Protein AF-A0A7S4B0L6-F1 (afdb_monomer_lite)

Structure (mmCIF, N/CA/C/O backbone):
data_AF-A0A7S4B0L6-F1
#
_entry.id   AF-A0A7S4B0L6-F1
#
loop_
_atom_site.group_PDB
_atom_site.id
_atom_site.type_symbol
_atom_site.label_atom_id
_atom_site.label_alt_id
_atom_site.label_comp_id
_atom_site.label_asym_id
_atom_site.label_entity_id
_atom_site.label_seq_id
_atom_site.pdbx_PDB_ins_code
_atom_site.Cartn_x
_atom_site.Cartn_y
_atom_site.Cartn_z
_atom_site.occupancy
_atom_site.B_iso_or_equiv
_atom_site.auth_seq_id
_atom_site.auth_comp_id
_atom_site.auth_asym_id
_atom_site.auth_atom_id
_atom_site.pdbx_PDB_model_num
ATOM 1 N N . ARG A 1 1 ? 13.871 -25.938 46.398 1.00 35.34 1 ARG A N 1
ATOM 2 C CA . ARG A 1 1 ? 14.080 -24.565 45.889 1.00 35.34 1 ARG A CA 1
ATOM 3 C C . ARG A 1 1 ? 13.989 -24.697 44.372 1.00 35.34 1 ARG A C 1
ATOM 5 O O . ARG A 1 1 ? 14.935 -25.201 43.789 1.00 35.34 1 ARG A O 1
ATOM 12 N N . ASP A 1 2 ? 12.772 -24.774 43.831 1.00 29.78 2 ASP A N 1
ATOM 13 C CA . ASP A 1 2 ? 11.933 -23.627 43.399 1.00 29.78 2 ASP A CA 1
ATOM 14 C C . ASP A 1 2 ? 12.604 -22.845 42.261 1.00 29.78 2 ASP A C 1
ATOM 16 O O . ASP A 1 2 ? 13.785 -22.550 42.365 1.00 29.78 2 ASP A O 1
ATOM 20 N N . ALA A 1 3 ? 11.950 -22.433 41.178 1.00 30.62 3 ALA A N 1
ATOM 21 C CA . ALA A 1 3 ? 10.566 -22.563 40.747 1.00 30.62 3 ALA A CA 1
ATOM 22 C C . ALA A 1 3 ? 10.504 -22.314 39.226 1.00 30.62 3 ALA A C 1
ATOM 24 O O . ALA A 1 3 ? 11.365 -21.669 38.633 1.00 30.62 3 ALA A O 1
ATOM 25 N N . THR A 1 4 ? 9.440 -22.834 38.631 1.00 36.59 4 THR A N 1
ATOM 26 C CA . THR A 1 4 ? 8.904 -22.591 37.289 1.00 36.59 4 THR A CA 1
ATOM 27 C C . THR A 1 4 ? 8.744 -21.108 36.929 1.00 36.59 4 THR A C 1
ATOM 29 O O . THR A 1 4 ? 8.143 -20.359 37.696 1.00 36.59 4 THR A O 1
ATOM 32 N N . ALA A 1 5 ? 9.136 -20.724 35.709 1.00 32.25 5 ALA A N 1
ATOM 33 C CA . ALA A 1 5 ? 8.706 -19.486 35.059 1.00 32.25 5 ALA A CA 1
ATOM 34 C C . ALA A 1 5 ? 7.713 -19.818 33.930 1.00 32.25 5 ALA A C 1
ATOM 36 O O . ALA A 1 5 ? 8.094 -20.329 32.880 1.00 32.25 5 ALA A O 1
ATOM 37 N N . ARG A 1 6 ? 6.424 -19.554 34.174 1.00 34.03 6 ARG A N 1
ATOM 38 C CA . ARG A 1 6 ? 5.394 -19.385 33.139 1.00 34.03 6 ARG A CA 1
ATOM 39 C C . ARG A 1 6 ? 5.193 -17.885 32.953 1.00 34.03 6 ARG A C 1
ATOM 41 O O . ARG A 1 6 ? 4.913 -17.186 33.923 1.00 34.03 6 ARG A O 1
ATOM 48 N N . SER A 1 7 ? 5.354 -17.394 31.731 1.00 35.75 7 SER A N 1
ATOM 49 C CA . SER A 1 7 ? 4.958 -16.045 31.336 1.00 35.75 7 SER A CA 1
ATOM 50 C C . SER A 1 7 ? 3.466 -16.046 30.994 1.00 35.75 7 SER A C 1
ATOM 52 O O . SER A 1 7 ? 3.044 -16.548 29.956 1.00 35.75 7 SER A O 1
ATOM 54 N N . ASP A 1 8 ? 2.664 -15.505 31.910 1.00 31.38 8 ASP A N 1
ATOM 55 C CA . ASP A 1 8 ? 1.222 -15.319 31.752 1.00 31.38 8 ASP A CA 1
ATOM 56 C C . ASP A 1 8 ? 0.912 -14.144 30.804 1.00 31.38 8 ASP A C 1
ATOM 58 O O . ASP A 1 8 ? 1.211 -12.987 31.109 1.00 31.38 8 ASP A O 1
ATOM 62 N N . CYS A 1 9 ? 0.224 -14.416 29.692 1.00 26.91 9 CYS A N 1
ATOM 63 C CA . CYS A 1 9 ? -0.495 -13.401 28.921 1.00 26.91 9 CYS A CA 1
ATOM 64 C C . CYS A 1 9 ? -1.723 -12.928 29.719 1.00 26.91 9 CYS A C 1
ATOM 66 O O . CYS A 1 9 ? -2.695 -13.666 29.879 1.00 26.91 9 CYS A O 1
ATOM 68 N N . LYS A 1 10 ? -1.709 -11.685 30.215 1.00 31.98 10 LYS A N 1
ATOM 69 C CA . LYS A 1 10 ? -2.871 -11.044 30.854 1.00 31.98 10 LYS A CA 1
ATOM 70 C C . LYS A 1 10 ? -3.572 -10.107 29.870 1.00 31.98 10 LYS A C 1
ATOM 72 O O . LYS A 1 10 ? -3.140 -8.976 29.685 1.00 31.98 10 LYS A O 1
ATOM 77 N N . CYS A 1 11 ? -4.696 -10.544 29.305 1.00 26.50 11 CYS A N 1
ATOM 78 C CA . CYS A 1 11 ? -5.692 -9.637 28.732 1.00 26.50 11 CYS A CA 1
ATOM 79 C C . CYS A 1 11 ? -6.568 -9.083 29.868 1.00 26.50 11 CYS A C 1
ATOM 81 O O . CYS A 1 11 ? -7.296 -9.831 30.518 1.00 26.50 11 CYS A O 1
ATOM 83 N N . PHE A 1 12 ? -6.490 -7.778 30.130 1.00 29.17 12 PHE A N 1
ATOM 84 C CA . PHE A 1 12 ? -7.367 -7.076 31.072 1.00 29.17 12 PHE A CA 1
ATOM 85 C C . PHE A 1 12 ? -8.469 -6.336 30.301 1.00 29.17 12 PHE A C 1
ATOM 87 O O . PHE A 1 12 ? -8.137 -5.517 29.444 1.00 29.17 12 PHE A O 1
ATOM 94 N N . PRO A 1 13 ? -9.762 -6.499 30.629 1.00 33.84 13 PRO A N 1
ATOM 95 C CA . PRO A 1 13 ? -10.779 -5.559 30.176 1.00 33.84 13 PRO A CA 1
ATOM 96 C C . PRO A 1 13 ? -10.747 -4.298 31.059 1.00 33.84 13 PRO A C 1
ATOM 98 O O . PRO A 1 13 ? -10.958 -4.369 32.274 1.00 33.84 13 PRO A O 1
ATOM 101 N N . ARG A 1 14 ? -10.488 -3.123 30.465 1.00 32.12 14 ARG A N 1
ATOM 102 C CA . ARG A 1 14 ? -10.632 -1.827 31.153 1.00 32.12 14 ARG A CA 1
ATOM 103 C C . ARG A 1 14 ? -12.116 -1.478 31.311 1.00 32.12 14 ARG A C 1
ATOM 105 O O . ARG A 1 14 ? -12.859 -1.412 30.337 1.00 32.12 14 ARG A O 1
ATOM 112 N N . ARG A 1 15 ? -12.531 -1.226 32.557 1.00 29.08 15 ARG A N 1
ATOM 113 C CA . ARG A 1 15 ? -13.830 -0.631 32.916 1.00 29.08 15 ARG A CA 1
ATOM 114 C C . ARG A 1 15 ? -13.897 0.826 32.455 1.00 29.08 15 ARG A C 1
ATOM 116 O O . ARG A 1 15 ? -13.050 1.626 32.839 1.00 29.08 15 ARG A O 1
ATOM 123 N N . MET A 1 16 ? -14.958 1.165 31.731 1.00 31.44 16 MET A N 1
ATOM 124 C CA . MET A 1 16 ? -15.423 2.538 31.526 1.00 31.44 16 MET A CA 1
ATOM 125 C C . MET A 1 16 ? -16.028 3.069 32.838 1.00 31.44 16 MET A C 1
ATOM 127 O O . MET A 1 16 ? -16.955 2.462 33.376 1.00 31.44 16 MET A O 1
ATOM 131 N N . HIS A 1 17 ? -15.520 4.188 33.360 1.00 33.94 17 HIS A N 1
ATOM 132 C CA . HIS A 1 17 ? -16.133 4.927 34.468 1.00 33.94 17 HIS A CA 1
ATOM 133 C C . HIS A 1 17 ? -16.852 6.166 33.919 1.00 33.94 17 HIS A C 1
ATOM 135 O O . HIS A 1 17 ? -16.213 7.140 33.535 1.00 33.94 17 HIS A O 1
ATOM 141 N N . GLY A 1 18 ? -18.187 6.123 33.904 1.00 29.88 18 GLY A N 1
ATOM 142 C CA . GLY A 1 18 ? -19.037 7.302 33.748 1.00 29.88 18 GLY A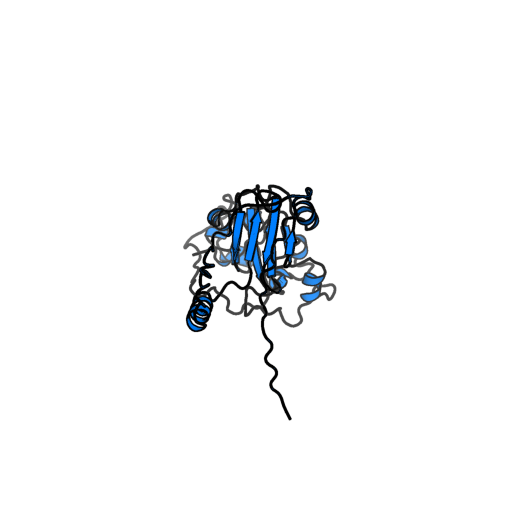 CA 1
ATOM 143 C C . GLY A 1 18 ? -19.192 8.030 35.086 1.00 29.88 18 GLY A C 1
ATOM 144 O O . GLY A 1 18 ? -19.477 7.406 36.108 1.00 29.88 18 GLY A O 1
ATOM 145 N N . SER A 1 19 ? -18.983 9.344 35.075 1.00 32.66 19 SER A N 1
ATOM 146 C CA . SER A 1 19 ? -19.174 10.256 36.205 1.00 32.66 19 SER A CA 1
ATOM 147 C C . SER A 1 19 ? -20.501 10.994 36.030 1.00 32.66 19 SER A C 1
ATOM 149 O O . SER A 1 19 ? -20.663 11.695 35.033 1.00 32.66 19 SER A O 1
ATOM 151 N N . VAL A 1 20 ? -21.410 10.907 37.008 1.00 34.97 20 VAL A N 1
ATOM 152 C CA . VAL A 1 20 ? -22.529 11.852 37.150 1.00 34.97 20 VAL A CA 1
ATOM 153 C C . VAL A 1 20 ? -22.779 12.156 38.633 1.00 34.97 20 VAL A C 1
ATOM 155 O O . VAL A 1 20 ? -23.088 11.259 39.409 1.00 34.97 20 VAL A O 1
ATOM 158 N N . GLY A 1 21 ? -22.657 13.442 38.980 1.00 30.45 21 GLY A N 1
ATOM 159 C CA . GLY A 1 21 ? -23.668 14.217 39.716 1.00 30.45 21 GLY A CA 1
ATOM 160 C C . GLY A 1 21 ? -23.904 13.952 41.208 1.00 30.45 21 GLY A C 1
ATOM 161 O O . GLY A 1 21 ? -24.430 12.926 41.617 1.00 30.45 21 GLY A O 1
ATOM 162 N N . ARG A 1 22 ? -23.621 14.976 42.016 1.00 33.34 22 ARG A N 1
ATOM 163 C CA . ARG A 1 22 ? -23.858 15.097 43.464 1.00 33.34 22 ARG A CA 1
ATOM 164 C C . ARG A 1 22 ? -25.247 15.705 43.732 1.00 33.34 22 ARG A C 1
ATOM 166 O O . ARG A 1 22 ? -25.536 16.739 43.142 1.00 33.34 22 ARG A O 1
ATOM 173 N N . ALA A 1 23 ? -26.037 15.171 44.673 1.00 31.86 23 ALA A N 1
ATOM 174 C CA . ALA A 1 23 ? -27.123 15.916 45.336 1.00 31.86 23 ALA A CA 1
ATOM 175 C C . ALA A 1 23 ? -27.543 15.305 46.699 1.00 31.86 23 ALA A C 1
ATOM 177 O O . ALA A 1 23 ? -27.988 14.167 46.765 1.00 31.86 23 ALA A O 1
ATOM 178 N N . SER A 1 24 ? -27.362 16.119 47.749 1.00 32.22 24 SER A N 1
ATOM 179 C CA . SER A 1 24 ? -28.264 16.457 48.878 1.00 32.22 24 SER A CA 1
ATOM 180 C C . SER A 1 24 ? -28.936 15.405 49.794 1.00 32.22 24 SER A C 1
ATOM 182 O O . SER A 1 24 ? -29.363 14.335 49.390 1.00 32.22 24 SER A O 1
ATOM 184 N N . LYS A 1 25 ? -29.056 15.787 51.077 1.00 35.19 25 LYS A N 1
ATOM 185 C CA . LYS A 1 25 ? -29.423 15.022 52.291 1.00 35.19 25 LYS A CA 1
ATOM 186 C C . LYS A 1 25 ? -30.944 14.923 52.603 1.00 35.19 25 LYS A C 1
ATOM 188 O O . LYS A 1 25 ? -31.602 15.952 52.541 1.00 35.19 25 LYS A O 1
ATOM 193 N N . LEU A 1 26 ? -31.344 13.748 53.151 1.00 32.03 26 LEU A N 1
ATOM 194 C CA . LEU A 1 26 ? -32.300 13.414 54.267 1.00 32.03 26 LEU A CA 1
ATOM 195 C C . LEU A 1 26 ? -33.822 13.753 54.165 1.00 32.03 26 LEU A C 1
ATOM 197 O O . LEU A 1 26 ? -34.150 14.704 53.468 1.00 32.03 26 LEU A O 1
ATOM 201 N N . PRO A 1 27 ? -34.753 13.115 54.948 1.00 45.31 27 PRO A N 1
ATOM 202 C CA . PRO A 1 27 ? -34.680 11.894 55.789 1.00 45.31 27 PRO A CA 1
ATOM 203 C C . PRO A 1 27 ? -35.863 10.868 55.682 1.00 45.31 27 PRO A C 1
ATOM 205 O O . PRO A 1 27 ? -36.957 11.172 55.232 1.00 45.31 27 PRO A O 1
ATOM 208 N N . ALA A 1 28 ? -35.584 9.668 56.220 1.00 33.06 28 ALA A N 1
ATOM 209 C CA . ALA A 1 28 ? -36.391 8.715 57.018 1.00 33.06 28 ALA A CA 1
ATOM 210 C C . ALA A 1 28 ? -37.768 8.127 56.593 1.00 33.06 28 ALA A C 1
ATOM 212 O O . ALA A 1 28 ? -38.758 8.819 56.405 1.00 33.06 28 ALA A O 1
ATOM 213 N N . SER A 1 29 ? -37.807 6.792 56.773 1.00 37.16 29 SER A N 1
ATOM 214 C CA . SER A 1 29 ? -38.942 5.886 57.041 1.00 37.16 29 SER A CA 1
ATOM 215 C C . SER A 1 29 ? -39.777 5.428 55.84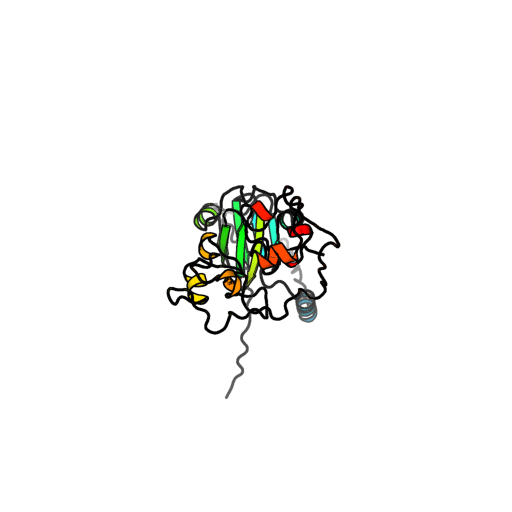7 1.00 37.16 29 SER A C 1
ATOM 217 O O . SER A 1 29 ? -40.595 6.190 55.363 1.00 37.16 29 SER A O 1
ATOM 219 N N . VAL A 1 30 ? -39.602 4.162 55.430 1.00 36.62 30 VAL A N 1
ATOM 220 C CA . VAL A 1 30 ? -40.661 3.135 55.292 1.00 36.62 30 VAL A CA 1
ATOM 221 C C . VAL A 1 30 ? -39.992 1.755 55.119 1.00 36.62 30 VAL A C 1
ATOM 223 O O . VAL A 1 30 ? -39.073 1.585 54.325 1.00 36.62 30 VAL A O 1
ATOM 226 N N . SER A 1 31 ? -40.466 0.797 55.920 1.00 36.03 31 SER A N 1
ATOM 227 C CA . SER A 1 31 ? -40.450 -0.670 55.807 1.00 36.03 31 SER A CA 1
ATOM 228 C C . SER A 1 31 ? -39.454 -1.361 54.864 1.00 36.03 31 SER A C 1
ATOM 230 O O . SER A 1 31 ? -39.537 -1.299 53.640 1.00 36.03 31 SER A O 1
ATOM 232 N N . ALA A 1 32 ? -38.588 -2.169 55.478 1.00 33.81 32 ALA A N 1
ATOM 233 C CA . ALA A 1 32 ? -37.692 -3.106 54.818 1.00 33.81 32 ALA A CA 1
ATOM 234 C C . ALA A 1 32 ? -38.464 -4.187 54.035 1.00 33.81 32 ALA A C 1
ATOM 236 O O . ALA A 1 32 ? -38.944 -5.168 54.602 1.00 33.81 32 ALA A O 1
ATOM 237 N N . ILE A 1 33 ? -38.519 -4.044 52.709 1.00 35.84 33 ILE A N 1
ATOM 238 C CA . ILE A 1 33 ? -38.790 -5.156 51.796 1.00 35.84 33 ILE A CA 1
ATOM 239 C C . ILE A 1 33 ? -37.469 -5.894 51.594 1.00 35.84 33 ILE A C 1
ATOM 241 O O . ILE A 1 33 ? -36.509 -5.375 51.022 1.00 35.84 33 ILE A O 1
ATOM 245 N N . ARG A 1 34 ? -37.414 -7.123 52.104 1.00 43.22 34 ARG A N 1
ATOM 246 C CA . ARG A 1 34 ? -36.294 -8.052 51.949 1.00 43.22 34 ARG A CA 1
ATOM 247 C C . ARG A 1 34 ? -36.203 -8.471 50.476 1.00 43.22 34 ARG A C 1
ATOM 249 O O . ARG A 1 34 ? -36.763 -9.486 50.081 1.00 43.22 34 ARG A O 1
ATOM 256 N N . MET A 1 35 ? -35.521 -7.681 49.647 1.00 33.53 35 MET A N 1
ATOM 257 C CA . MET A 1 35 ? -35.162 -8.100 48.293 1.00 33.53 35 MET A CA 1
ATOM 258 C C . MET A 1 35 ? -34.084 -9.178 48.398 1.00 33.53 35 MET A C 1
ATOM 260 O O . MET A 1 35 ? -32.919 -8.899 48.689 1.00 33.53 35 MET A O 1
ATOM 264 N N . SER A 1 36 ? -34.486 -10.428 48.180 1.00 38.19 36 SER A N 1
ATOM 265 C CA . SER A 1 36 ? -33.573 -11.535 47.921 1.00 38.19 36 SER A CA 1
ATOM 266 C C . SER A 1 36 ? -32.662 -11.148 46.758 1.00 38.19 36 SER A C 1
ATOM 268 O O . SER A 1 36 ? -33.087 -11.119 45.605 1.00 38.19 36 SER A O 1
ATOM 270 N N . ARG A 1 37 ? -31.397 -10.837 47.061 1.00 42.97 37 ARG A N 1
ATOM 271 C CA . ARG A 1 37 ? -30.314 -10.791 46.075 1.00 42.97 37 ARG A CA 1
ATOM 272 C C . ARG A 1 37 ? -30.173 -12.192 45.489 1.00 42.97 37 ARG A C 1
ATOM 274 O O . ARG A 1 37 ? -29.377 -12.996 45.965 1.00 42.97 37 ARG A O 1
ATOM 281 N N . THR A 1 38 ? -30.925 -12.499 44.439 1.00 39.16 38 THR A N 1
ATOM 282 C CA . THR A 1 38 ? -30.536 -13.568 43.529 1.00 39.16 38 THR A CA 1
ATOM 283 C C . THR A 1 38 ? -29.302 -13.064 42.801 1.00 39.16 38 THR A C 1
ATOM 285 O O . THR A 1 38 ? -29.389 -12.296 41.843 1.00 39.16 38 THR A O 1
ATOM 288 N N . HIS A 1 39 ? -28.138 -13.447 43.323 1.00 37.25 39 HIS A N 1
ATOM 289 C CA . HIS A 1 39 ? -26.876 -13.416 42.606 1.00 37.25 39 HIS A CA 1
ATOM 290 C C . HIS A 1 39 ? -27.138 -14.089 41.255 1.00 37.25 39 HIS A C 1
ATOM 292 O O . HIS A 1 39 ? -27.304 -15.308 41.189 1.00 37.25 39 HIS A O 1
ATOM 298 N N . ARG A 1 40 ? -27.266 -13.299 40.182 1.00 43.03 40 ARG A N 1
ATOM 299 C CA . ARG A 1 40 ? -27.294 -13.828 38.822 1.00 43.03 40 ARG A CA 1
ATOM 300 C C . ARG A 1 40 ? -25.922 -14.455 38.638 1.00 43.03 40 ARG A C 1
ATOM 302 O O . ARG A 1 40 ? -24.934 -13.746 38.478 1.00 43.03 40 ARG A O 1
ATOM 309 N N . GLN A 1 41 ? -25.869 -15.769 38.830 1.00 37.81 41 GLN A N 1
ATOM 310 C CA . GLN A 1 41 ? -24.700 -16.602 38.615 1.00 37.81 41 GLN A CA 1
ATOM 311 C C . GLN A 1 41 ? -24.142 -16.228 37.245 1.00 37.81 41 GLN A C 1
ATOM 313 O O . GLN A 1 41 ? -24.739 -16.550 36.217 1.00 37.81 41 GLN A O 1
ATOM 318 N N . VAL A 1 42 ? -23.028 -15.497 37.240 1.00 45.53 42 VAL A N 1
ATOM 319 C CA . VAL A 1 42 ? -22.151 -15.420 36.081 1.00 45.53 42 VAL A CA 1
ATOM 320 C C . VAL A 1 42 ? -21.671 -16.853 35.939 1.00 45.53 42 VAL A C 1
ATOM 322 O O . VAL A 1 42 ? -20.811 -17.294 36.698 1.00 45.53 42 VAL A O 1
ATOM 325 N N . ARG A 1 43 ? -22.368 -17.641 35.112 1.00 51.16 43 ARG A N 1
ATOM 326 C CA . ARG A 1 43 ? -22.024 -19.041 34.892 1.00 51.16 43 ARG A CA 1
ATOM 327 C C . ARG A 1 43 ? -20.593 -19.029 34.382 1.00 51.16 43 ARG A C 1
ATOM 329 O O . ARG A 1 43 ? -20.340 -18.542 33.285 1.00 51.16 43 ARG A O 1
ATOM 336 N N . SER A 1 44 ? -19.686 -19.487 35.240 1.00 56.84 44 SER A N 1
ATOM 337 C CA . SER A 1 44 ? -18.292 -19.743 34.916 1.00 56.84 44 SER A CA 1
ATOM 338 C C . SER A 1 44 ? -18.274 -20.548 33.623 1.00 56.84 44 SER A C 1
ATOM 340 O O . SER A 1 44 ? -18.729 -21.694 33.605 1.00 56.84 44 SER A O 1
ATOM 342 N N . MET A 1 45 ? -17.859 -19.918 32.520 1.00 51.62 45 MET A N 1
ATOM 343 C CA . MET A 1 45 ? -17.607 -20.650 31.287 1.00 51.62 45 MET A CA 1
ATOM 344 C C . MET A 1 45 ? -16.474 -21.629 31.604 1.00 51.62 45 MET A C 1
ATOM 346 O O . MET A 1 45 ? -15.411 -21.191 32.052 1.00 51.62 45 MET A O 1
ATOM 350 N N . PRO A 1 46 ? -16.687 -22.945 31.440 1.00 58.41 46 PRO A N 1
ATOM 351 C CA . PRO A 1 46 ? -15.654 -23.922 31.740 1.00 58.41 46 PRO A CA 1
ATOM 352 C C . PRO A 1 46 ? -14.427 -23.627 30.871 1.00 58.41 46 PRO A C 1
ATOM 354 O O . PRO A 1 46 ? -14.573 -23.320 29.689 1.00 58.41 46 PRO A O 1
ATOM 357 N N . LEU A 1 47 ? -13.222 -23.731 31.450 1.00 54.16 47 LEU A N 1
ATOM 358 C CA . LEU A 1 47 ? -11.937 -23.468 30.774 1.00 54.16 47 LEU A CA 1
ATOM 359 C C . LEU A 1 47 ? -11.835 -24.153 29.399 1.00 54.16 47 LEU A C 1
ATOM 361 O O . LEU A 1 47 ? -11.213 -23.622 28.485 1.00 54.16 47 LEU A O 1
ATOM 365 N N . LEU A 1 48 ? -12.489 -25.307 29.248 1.00 50.78 48 LEU A N 1
ATOM 366 C CA . LEU A 1 48 ? -12.565 -26.065 28.004 1.00 50.78 48 LEU A CA 1
ATOM 367 C C . LEU A 1 48 ? -13.266 -25.289 26.871 1.00 50.78 48 LEU A C 1
ATOM 369 O O . LEU A 1 48 ? -12.802 -25.324 25.739 1.00 50.78 48 LEU A O 1
ATOM 373 N N . LEU A 1 49 ? -14.330 -24.532 27.168 1.00 50.34 49 LEU A N 1
ATOM 374 C CA . LEU A 1 49 ? -15.061 -23.720 26.186 1.00 50.34 49 LEU A CA 1
ATOM 375 C C . LEU A 1 49 ? -14.285 -22.449 25.795 1.00 50.34 49 LEU A C 1
ATOM 377 O O . LEU A 1 49 ? -14.409 -21.976 24.672 1.00 50.34 49 LEU A O 1
ATOM 381 N N . CYS A 1 50 ? -13.447 -21.932 26.700 1.00 46.00 50 CYS A N 1
ATOM 382 C CA . CYS A 1 50 ? -12.509 -20.841 26.413 1.00 46.00 50 CYS A CA 1
ATOM 383 C C . CYS A 1 50 ? -11.367 -21.316 25.490 1.00 46.00 50 CYS A C 1
ATOM 385 O O . CYS A 1 50 ? -11.025 -20.646 24.521 1.00 46.00 50 CYS A O 1
ATOM 387 N N . MET A 1 51 ? -10.843 -22.526 25.729 1.00 50.72 51 MET A N 1
ATOM 388 C CA . MET A 1 51 ? -9.834 -23.163 24.869 1.00 50.72 51 MET A CA 1
ATOM 389 C C . MET A 1 51 ? -10.374 -23.492 23.467 1.00 50.72 51 MET A C 1
ATOM 391 O O . MET A 1 51 ? -9.663 -23.311 22.484 1.00 50.72 51 MET A O 1
ATOM 395 N N . LEU A 1 52 ? -11.637 -23.917 23.355 1.00 46.41 52 LEU A N 1
ATOM 396 C CA . LEU A 1 52 ? -12.292 -24.195 22.069 1.00 46.41 52 LEU A CA 1
ATOM 397 C C . LEU A 1 52 ? -12.527 -22.932 21.216 1.00 46.41 52 LEU A C 1
ATOM 399 O O . LEU A 1 52 ? -12.466 -23.026 19.994 1.00 46.41 52 LEU A O 1
ATOM 403 N N . PHE A 1 53 ? -12.712 -21.752 21.824 1.00 45.53 53 PHE A N 1
ATOM 404 C CA . PHE A 1 53 ? -12.746 -20.474 21.091 1.00 45.53 53 PHE A CA 1
ATOM 405 C C . PHE A 1 53 ? -11.357 -20.028 20.597 1.00 45.53 53 PHE A C 1
ATOM 407 O O . PHE A 1 53 ? -11.258 -19.435 19.527 1.00 45.53 53 PHE A O 1
ATOM 414 N N . CYS A 1 54 ? -10.279 -20.350 21.324 1.00 44.47 54 CYS A N 1
ATOM 415 C CA . CYS A 1 54 ? -8.904 -20.067 20.885 1.00 44.47 54 CYS A CA 1
ATOM 416 C C . CYS A 1 54 ? -8.418 -20.978 19.744 1.00 44.47 54 CYS A C 1
ATOM 418 O O . CYS A 1 54 ? -7.539 -20.582 18.987 1.00 44.47 54 CYS A O 1
ATOM 420 N N . LEU A 1 55 ? -8.963 -22.191 19.613 1.00 44.09 55 LEU A N 1
ATOM 421 C CA . LEU A 1 55 ? -8.548 -23.165 18.593 1.00 44.09 55 LEU A CA 1
ATOM 422 C C . LEU A 1 55 ? -9.263 -22.994 17.240 1.00 44.09 55 LEU A C 1
ATOM 424 O O . LEU A 1 55 ? -8.871 -23.636 16.270 1.00 44.09 55 LEU A O 1
ATOM 428 N N . ALA A 1 56 ? -10.295 -22.149 17.166 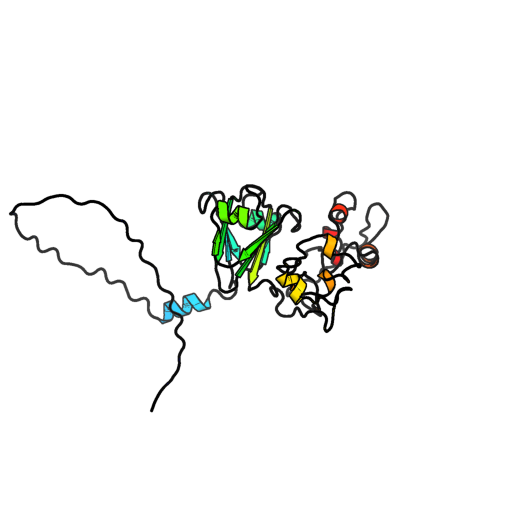1.00 43.59 56 ALA A N 1
ATOM 429 C CA . ALA A 1 56 ? -11.120 -21.975 15.967 1.00 43.59 56 ALA A CA 1
ATOM 430 C C . ALA A 1 56 ? -10.711 -20.789 15.072 1.00 43.59 56 ALA A C 1
ATOM 432 O O . ALA A 1 56 ? -11.242 -20.668 13.976 1.00 43.59 56 ALA A O 1
ATOM 433 N N . ASN A 1 57 ? -9.769 -19.943 15.506 1.00 46.03 57 ASN A N 1
ATOM 434 C CA . ASN A 1 57 ? -9.237 -18.836 14.704 1.00 46.03 57 ASN A CA 1
ATOM 435 C C . ASN A 1 57 ? -7.702 -18.854 14.696 1.00 46.03 57 ASN A C 1
ATOM 437 O O . ASN A 1 57 ? -7.071 -18.061 15.400 1.00 46.03 57 ASN A O 1
ATOM 441 N N . PRO A 1 58 ? -7.054 -19.728 13.916 1.00 57.34 58 PRO A N 1
ATOM 442 C CA . PRO A 1 58 ? -5.711 -19.427 13.467 1.00 57.34 58 PRO A CA 1
ATOM 443 C C . PRO A 1 58 ? -5.845 -18.445 12.287 1.00 57.34 58 PRO A C 1
ATOM 445 O O . PRO A 1 58 ? -6.585 -18.744 11.360 1.00 57.34 58 PRO A O 1
ATOM 448 N N . LEU A 1 59 ? -5.204 -17.270 12.326 1.00 48.75 59 LEU A N 1
ATOM 449 C CA . LEU A 1 59 ? -4.321 -16.781 11.241 1.00 48.75 59 LEU A CA 1
ATOM 450 C C . LEU A 1 59 ? -4.112 -15.263 11.153 1.00 48.75 59 LEU A C 1
ATOM 452 O O . LEU A 1 59 ? -3.087 -14.886 10.598 1.00 48.75 59 LEU A O 1
ATOM 456 N N . HIS A 1 60 ? -4.975 -14.400 11.694 1.00 56.56 60 HIS A N 1
ATOM 457 C CA . HIS A 1 60 ? -4.774 -12.951 11.534 1.00 56.56 60 HIS A CA 1
ATOM 458 C C . HIS A 1 60 ? -4.247 -12.317 12.815 1.00 56.56 60 HIS A C 1
ATOM 460 O O . HIS A 1 60 ? -4.994 -12.043 13.757 1.00 56.56 60 HIS A O 1
ATOM 466 N N . ALA A 1 61 ? -2.927 -12.171 12.878 1.00 74.12 61 ALA A N 1
ATOM 467 C CA . ALA A 1 61 ? -2.249 -11.585 14.024 1.00 74.12 61 ALA A CA 1
ATOM 468 C C . ALA A 1 61 ? -2.280 -10.049 13.990 1.00 74.12 61 ALA A C 1
ATOM 470 O O . ALA A 1 61 ? -2.041 -9.436 15.033 1.00 74.12 61 ALA A O 1
ATOM 471 N N . CYS A 1 62 ? -2.603 -9.461 12.833 1.00 84.69 62 CYS A N 1
ATOM 472 C CA . CYS A 1 62 ? -2.814 -8.038 12.634 1.00 84.69 62 CYS A CA 1
ATOM 473 C C . CYS A 1 62 ? -4.216 -7.719 12.140 1.00 84.69 62 CYS A C 1
ATOM 475 O O . CYS A 1 62 ? -4.831 -8.462 11.373 1.00 84.69 62 CYS A O 1
ATOM 477 N N . SER A 1 63 ? -4.699 -6.554 12.557 1.00 91.19 63 SER A N 1
ATOM 478 C CA . SER A 1 63 ? -5.879 -5.949 11.960 1.00 91.19 63 SER A CA 1
ATOM 479 C C . SER A 1 63 ? -5.754 -4.436 11.902 1.00 91.19 63 SER A C 1
ATOM 481 O O . SER A 1 63 ? -5.144 -3.823 12.776 1.00 91.19 63 SER A O 1
ATOM 483 N N . ALA A 1 64 ? -6.359 -3.834 10.889 1.00 96.75 64 ALA A N 1
ATOM 484 C CA . ALA A 1 64 ? -6.511 -2.400 10.768 1.00 96.75 64 ALA A CA 1
ATOM 485 C C . ALA A 1 64 ? -7.979 -2.069 10.508 1.00 96.75 64 ALA A C 1
ATOM 487 O O . ALA A 1 64 ? -8.603 -2.660 9.635 1.00 96.75 64 ALA A O 1
ATOM 488 N N . THR A 1 65 ? -8.547 -1.140 11.266 1.00 98.38 65 THR A N 1
ATOM 489 C CA . THR A 1 65 ? -9.914 -0.659 11.064 1.00 98.38 65 THR A CA 1
ATOM 490 C C . THR A 1 65 ? -9.876 0.778 10.576 1.00 98.38 65 THR A C 1
ATOM 492 O O . THR A 1 65 ? -9.391 1.655 11.292 1.00 98.38 65 THR A O 1
ATOM 495 N N . LEU A 1 66 ? -10.381 0.999 9.365 1.00 98.31 66 LEU A N 1
ATOM 496 C CA . LEU A 1 66 ? -10.639 2.322 8.809 1.00 98.31 66 LEU A CA 1
ATOM 497 C C . LEU A 1 66 ? -11.991 2.842 9.271 1.00 98.31 66 LEU A C 1
ATOM 499 O O . LEU A 1 66 ? -12.929 2.062 9.442 1.00 98.31 66 LEU A O 1
ATOM 503 N N . TYR A 1 67 ? -12.081 4.159 9.414 1.00 98.62 67 TYR A N 1
ATOM 504 C CA . TYR A 1 67 ? -13.288 4.868 9.811 1.00 98.62 67 TYR A CA 1
ATOM 505 C C . TYR A 1 67 ? -13.553 6.049 8.881 1.00 98.62 67 TYR A C 1
ATOM 507 O O . TYR A 1 67 ? -12.619 6.750 8.480 1.00 98.62 67 TYR A O 1
ATOM 515 N N . GLY A 1 68 ? -14.832 6.279 8.588 1.00 97.75 68 GLY A N 1
ATOM 516 C CA . GLY A 1 68 ? -15.288 7.402 7.771 1.00 97.75 68 GLY A CA 1
ATOM 517 C C . GLY A 1 68 ? -15.186 8.762 8.458 1.00 97.75 68 GLY A C 1
ATOM 518 O O . GLY A 1 68 ? -15.075 9.779 7.797 1.00 97.75 68 GLY A O 1
ATOM 519 N N . ASP A 1 69 ? -15.178 8.770 9.791 1.00 96.31 69 ASP A N 1
ATOM 520 C CA . ASP A 1 69 ? -14.967 9.958 10.621 1.00 96.31 69 ASP A CA 1
ATOM 521 C C . ASP A 1 69 ? -13.831 9.696 11.632 1.00 96.31 69 ASP A C 1
ATOM 523 O O . ASP A 1 69 ? -13.155 8.667 11.589 1.00 96.31 69 ASP A O 1
ATOM 527 N N . ASP A 1 70 ? -13.645 10.584 12.613 1.00 96.56 70 ASP A N 1
ATOM 528 C CA . ASP A 1 70 ? -12.703 10.405 13.725 1.00 96.56 70 ASP A CA 1
ATOM 529 C C . ASP A 1 70 ? -13.133 9.276 14.695 1.00 96.56 70 ASP A C 1
ATOM 531 O O . ASP A 1 70 ? -13.864 9.496 15.669 1.00 96.56 70 ASP A O 1
ATOM 535 N N . MET A 1 71 ? -12.688 8.046 14.410 1.00 97.25 71 MET A N 1
ATOM 536 C CA . MET A 1 71 ? -13.049 6.783 15.077 1.00 97.25 71 MET A CA 1
ATOM 537 C C . MET A 1 71 ? -14.554 6.456 15.059 1.00 97.25 71 MET A C 1
ATOM 539 O O . MET A 1 71 ? -15.061 5.757 15.943 1.00 97.25 71 MET A O 1
ATOM 543 N N . LYS A 1 72 ? -15.296 7.004 14.091 1.00 95.88 72 LYS A N 1
ATOM 544 C CA . LYS A 1 72 ? -16.763 6.913 13.972 1.00 95.88 72 LYS A CA 1
ATOM 545 C C . LYS A 1 72 ? -17.179 6.800 12.499 1.00 95.88 72 LYS A C 1
ATOM 547 O O . LYS A 1 72 ? -16.334 6.667 11.621 1.00 95.88 72 LYS A O 1
ATOM 552 N N . GLY A 1 73 ? -18.485 6.848 12.247 1.00 96.44 73 GLY A N 1
ATOM 553 C CA . GLY A 1 73 ? -19.038 6.748 10.901 1.00 96.44 73 GLY A CA 1
ATOM 554 C C . GLY A 1 73 ? -19.068 5.304 10.411 1.00 96.44 73 GLY A C 1
ATOM 555 O O . GLY A 1 73 ? -19.216 4.371 11.208 1.00 96.44 73 GLY A O 1
ATOM 556 N N . TRP A 1 74 ? -18.960 5.116 9.095 1.00 97.81 74 TRP A N 1
ATOM 557 C CA . TRP A 1 74 ? -18.749 3.782 8.536 1.00 97.81 74 TRP A CA 1
ATOM 558 C C . TRP A 1 74 ? -17.386 3.246 8.984 1.00 97.81 74 TRP A C 1
ATOM 560 O O . TRP A 1 74 ? -16.472 4.017 9.263 1.00 97.81 74 TRP A O 1
ATOM 570 N N . SER A 1 75 ? -17.248 1.925 9.063 1.00 97.88 75 SER A N 1
ATOM 571 C CA . SER A 1 75 ? -15.966 1.304 9.383 1.00 97.88 75 SER A CA 1
ATOM 572 C C . SER A 1 75 ? -15.761 0.015 8.609 1.00 97.88 75 SER A C 1
ATOM 574 O O . SER A 1 75 ? -16.716 -0.742 8.432 1.00 97.88 75 SER A O 1
ATOM 576 N N . ALA A 1 76 ? -14.515 -0.259 8.239 1.00 98.25 76 ALA A N 1
ATOM 577 C CA . ALA A 1 76 ? -14.100 -1.495 7.590 1.00 98.25 76 ALA A CA 1
ATOM 578 C C . ALA A 1 76 ? -12.847 -2.039 8.271 1.00 98.25 76 ALA A C 1
ATOM 580 O O . ALA A 1 76 ? -11.893 -1.293 8.493 1.00 98.25 76 ALA A O 1
ATOM 581 N N . THR A 1 77 ? -12.861 -3.325 8.617 1.00 96.56 77 THR A N 1
ATOM 582 C CA . THR A 1 77 ? -11.729 -3.993 9.264 1.00 96.56 77 THR A CA 1
ATOM 583 C C . THR A 1 77 ? -11.038 -4.914 8.274 1.00 96.56 77 THR A C 1
ATOM 585 O O . THR A 1 77 ? -11.653 -5.801 7.688 1.00 96.56 77 THR A O 1
ATOM 588 N N . PHE A 1 78 ? -9.737 -4.712 8.154 1.00 92.31 78 PHE A N 1
ATOM 589 C CA . PHE A 1 78 ? -8.816 -5.439 7.306 1.00 92.31 78 PHE A CA 1
ATOM 590 C C . PHE A 1 78 ? -7.914 -6.286 8.189 1.00 92.31 78 PHE A C 1
ATOM 592 O O . PHE A 1 78 ? -7.365 -5.792 9.172 1.00 92.31 78 PHE A O 1
ATOM 599 N N . TYR A 1 79 ? -7.771 -7.557 7.854 1.00 88.00 79 TYR A N 1
ATOM 600 C CA . TYR A 1 79 ? -6.828 -8.463 8.507 1.00 88.00 79 TYR A CA 1
ATOM 601 C C . TYR A 1 79 ? -5.523 -8.536 7.715 1.00 88.00 79 TYR A C 1
ATOM 603 O O . TYR A 1 79 ? -5.438 -7.888 6.678 1.00 88.00 79 TYR A O 1
ATOM 611 N N . ASP A 1 80 ? -4.527 -9.307 8.163 1.00 79.81 80 ASP A N 1
ATOM 612 C CA . ASP A 1 80 ? -3.296 -9.528 7.389 1.00 79.81 80 ASP A CA 1
ATOM 613 C C . ASP A 1 80 ? -3.595 -9.786 5.896 1.00 79.81 80 ASP A C 1
ATOM 615 O O . ASP A 1 80 ? -4.396 -10.661 5.564 1.00 79.81 80 ASP A O 1
ATOM 619 N N . GLY A 1 81 ? -2.971 -9.016 5.004 1.00 73.56 81 GLY A N 1
ATOM 620 C CA . GLY A 1 81 ? -3.176 -9.125 3.562 1.00 73.56 81 GLY A CA 1
ATOM 621 C C . GLY A 1 81 ? -3.131 -7.795 2.814 1.00 73.56 81 GLY A C 1
ATOM 622 O O . GLY A 1 81 ? -2.996 -6.719 3.406 1.00 73.56 81 GLY A O 1
ATOM 623 N N . ASP A 1 82 ? -3.281 -7.908 1.497 1.00 80.56 82 ASP A N 1
ATOM 624 C CA . ASP A 1 82 ? -3.243 -6.802 0.547 1.00 80.56 82 ASP A CA 1
ATOM 625 C C . ASP A 1 82 ? -4.637 -6.597 -0.062 1.00 80.56 82 ASP A C 1
ATOM 627 O O . ASP A 1 82 ? -5.200 -7.501 -0.680 1.00 80.56 82 ASP A O 1
ATOM 631 N N . TYR A 1 83 ? -5.200 -5.401 0.107 1.00 82.56 83 TYR A N 1
ATOM 632 C CA . TYR A 1 83 ? -6.555 -5.059 -0.318 1.00 82.56 83 TYR A CA 1
ATOM 633 C C . TYR A 1 83 ? -6.492 -3.886 -1.291 1.00 82.56 83 TYR A C 1
ATOM 635 O O . TYR A 1 83 ? -6.560 -2.720 -0.895 1.00 82.56 83 TYR A O 1
ATOM 643 N N . ASP A 1 84 ? -6.337 -4.214 -2.571 1.00 82.12 84 ASP A N 1
ATOM 644 C CA . ASP A 1 84 ? -6.515 -3.257 -3.663 1.00 82.12 84 ASP A CA 1
ATOM 645 C C . ASP A 1 84 ? -8.004 -2.879 -3.818 1.00 82.12 84 ASP A C 1
ATOM 647 O O . ASP A 1 84 ? -8.860 -3.539 -3.237 1.00 82.12 84 ASP A O 1
ATOM 651 N N . TYR A 1 85 ? -8.340 -1.867 -4.616 1.00 78.06 85 TYR A N 1
ATOM 652 C CA . TYR A 1 85 ? -9.661 -1.239 -4.752 1.00 78.06 85 TYR A CA 1
ATOM 653 C C . TYR A 1 85 ? -10.864 -2.194 -4.667 1.00 78.06 85 TYR A C 1
ATOM 655 O O . TYR A 1 85 ? -11.792 -1.982 -3.880 1.00 78.06 85 TYR A O 1
ATOM 663 N N . ALA A 1 86 ? -10.858 -3.280 -5.445 1.00 73.50 86 ALA A N 1
ATOM 664 C CA . ALA A 1 86 ? -11.960 -4.242 -5.443 1.00 73.50 86 ALA A CA 1
ATOM 665 C C . ALA A 1 86 ? -12.093 -4.974 -4.094 1.00 73.50 86 ALA A C 1
ATOM 667 O O . ALA A 1 86 ? -13.194 -5.111 -3.568 1.00 73.50 86 ALA A O 1
ATOM 668 N N . ALA A 1 87 ? -10.978 -5.410 -3.505 1.00 72.19 87 ALA A N 1
ATOM 669 C CA . ALA A 1 87 ? -10.953 -6.054 -2.193 1.00 72.19 87 ALA A CA 1
ATOM 670 C C . ALA A 1 87 ? -11.180 -5.046 -1.053 1.00 72.19 87 ALA A C 1
ATOM 672 O O . ALA A 1 87 ? -11.825 -5.375 -0.059 1.00 72.19 87 ALA A O 1
ATOM 673 N N . PHE A 1 88 ? -10.698 -3.813 -1.218 1.00 84.50 88 PHE A N 1
ATOM 674 C CA . PHE A 1 88 ? -10.868 -2.696 -0.297 1.00 84.50 88 PHE A CA 1
ATOM 675 C C . PHE A 1 88 ? -12.349 -2.378 -0.089 1.00 84.50 88 PHE A C 1
ATOM 677 O O . PHE A 1 88 ? -12.858 -2.396 1.034 1.00 84.50 88 PHE A O 1
ATOM 684 N N . THR A 1 89 ? -13.065 -2.183 -1.194 1.00 89.19 89 THR A N 1
ATOM 685 C CA . THR A 1 89 ? -14.504 -1.907 -1.187 1.00 89.19 89 THR A CA 1
ATOM 686 C C . THR A 1 89 ? -15.330 -3.136 -0.807 1.00 89.19 89 THR A C 1
ATOM 688 O O . THR A 1 89 ? -16.289 -3.014 -0.043 1.00 89.19 89 THR A O 1
ATOM 691 N N . ALA A 1 90 ? -14.935 -4.341 -1.237 1.00 82.62 90 ALA A N 1
ATOM 692 C CA . ALA A 1 90 ? -15.593 -5.587 -0.830 1.00 82.62 90 ALA A CA 1
ATOM 693 C C . ALA A 1 90 ? -15.486 -5.861 0.682 1.00 82.62 90 ALA A C 1
ATOM 695 O O . ALA A 1 90 ? -16.410 -6.430 1.265 1.00 82.62 90 ALA A O 1
ATOM 696 N N . ALA A 1 91 ? -14.405 -5.418 1.333 1.00 88.12 91 ALA A N 1
ATOM 697 C CA . ALA A 1 91 ? -14.241 -5.469 2.788 1.00 88.12 91 ALA A CA 1
ATOM 698 C C . ALA A 1 91 ? -15.090 -4.419 3.538 1.00 88.12 91 ALA A C 1
ATOM 700 O O . ALA A 1 91 ? -15.101 -4.387 4.770 1.00 88.12 91 ALA A O 1
ATOM 701 N N . GLY A 1 92 ? -15.829 -3.579 2.808 1.00 91.69 92 GLY A N 1
ATOM 702 C CA . GLY A 1 92 ? -16.766 -2.600 3.347 1.00 91.69 92 GLY A CA 1
ATOM 703 C C . GLY A 1 92 ? -16.204 -1.189 3.478 1.00 91.69 92 GLY A C 1
ATOM 704 O O . GLY A 1 92 ? -16.906 -0.328 4.015 1.00 91.69 92 GLY A O 1
ATOM 705 N N . ALA A 1 93 ? -14.974 -0.928 3.017 1.00 96.94 93 ALA A N 1
ATOM 706 C CA . ALA A 1 93 ? -14.476 0.438 2.992 1.00 96.94 93 ALA A CA 1
ATOM 707 C C . ALA A 1 93 ? -15.147 1.245 1.891 1.00 96.94 93 ALA A C 1
ATOM 709 O O . ALA A 1 93 ? -15.483 0.733 0.821 1.00 96.94 93 ALA A O 1
ATOM 710 N N . ARG A 1 94 ? -15.346 2.528 2.175 1.00 96.56 94 ARG A N 1
ATOM 711 C CA . ARG A 1 94 ? -15.816 3.478 1.181 1.00 96.56 94 ARG A CA 1
ATOM 712 C C . ARG A 1 94 ? -14.617 4.207 0.621 1.00 96.56 94 ARG A C 1
ATOM 714 O O . ARG A 1 94 ? -13.848 4.827 1.357 1.00 96.56 94 ARG A O 1
ATOM 721 N N . ASP A 1 95 ? -14.460 4.034 -0.678 1.00 92.44 95 ASP A N 1
ATOM 722 C CA . ASP A 1 95 ? -13.431 4.680 -1.467 1.00 92.44 95 ASP A CA 1
ATOM 723 C C . ASP A 1 95 ? -13.463 6.192 -1.248 1.00 92.44 95 ASP A C 1
ATOM 725 O O . ASP A 1 95 ? -14.540 6.784 -1.274 1.00 92.44 95 ASP A O 1
ATOM 729 N N . ASN A 1 96 ? -12.301 6.804 -1.023 1.00 93.06 96 ASN A N 1
ATOM 730 C CA . ASN A 1 96 ? -12.186 8.253 -0.864 1.00 93.06 96 ASN A CA 1
ATOM 731 C C . ASN A 1 96 ? -13.073 8.850 0.252 1.00 93.06 96 ASN A C 1
ATOM 733 O O . ASN A 1 96 ? -13.551 9.972 0.144 1.00 93.06 96 ASN A O 1
ATOM 737 N N . GLU A 1 97 ? -13.289 8.120 1.350 1.00 96.69 97 GLU A N 1
ATOM 738 C CA . GLU A 1 97 ? -14.087 8.613 2.491 1.00 96.69 97 GLU A CA 1
ATOM 739 C C . GLU A 1 97 ? -13.429 8.322 3.856 1.00 96.69 97 GLU A C 1
ATOM 741 O O . GLU A 1 97 ? -14.077 8.422 4.893 1.00 96.69 97 GLU A O 1
ATOM 746 N N . ALA A 1 98 ? -12.179 7.847 3.889 1.00 97.12 98 ALA A N 1
ATOM 747 C CA . ALA A 1 98 ? -11.516 7.474 5.139 1.00 97.12 98 ALA A CA 1
ATOM 748 C C . ALA A 1 98 ? -10.885 8.692 5.837 1.00 97.12 98 ALA A C 1
ATOM 750 O O . ALA A 1 98 ? -10.071 9.401 5.242 1.00 97.12 98 ALA A O 1
ATOM 751 N N . SER A 1 99 ? -11.193 8.861 7.126 1.00 98.38 99 SER A N 1
ATOM 752 C CA . SER A 1 99 ? -10.740 9.992 7.951 1.00 98.38 99 SER A CA 1
ATOM 753 C C . SER A 1 99 ? -9.850 9.589 9.130 1.00 98.38 99 SER A C 1
ATOM 755 O O . SER A 1 99 ? -9.206 10.439 9.750 1.00 98.38 99 SER A O 1
ATOM 757 N N . SER A 1 100 ? -9.836 8.309 9.511 1.00 98.62 100 SER A N 1
ATOM 758 C CA . SER A 1 100 ? -9.010 7.834 10.621 1.00 98.62 100 SER A CA 1
ATOM 759 C C . SER A 1 100 ? -8.809 6.315 10.602 1.00 98.62 100 SER A C 1
ATOM 761 O O . SER A 1 100 ? -9.537 5.582 9.928 1.00 98.62 100 SER A O 1
ATOM 763 N N . ILE A 1 101 ? -7.803 5.826 11.336 1.00 98.69 101 ILE A N 1
ATOM 764 C CA . ILE A 1 101 ? -7.445 4.401 11.362 1.00 98.69 101 ILE A CA 1
ATOM 765 C C . ILE A 1 101 ? -7.039 3.931 12.760 1.00 98.69 101 ILE A C 1
ATOM 767 O O . ILE A 1 101 ? -6.395 4.646 13.532 1.00 98.69 101 ILE A O 1
ATOM 771 N N . ARG A 1 102 ? -7.379 2.686 13.077 1.00 97.94 102 ARG A N 1
ATOM 772 C CA . ARG A 1 102 ? -6.842 1.943 14.216 1.00 97.94 102 ARG A CA 1
ATOM 773 C C . ARG A 1 102 ? -6.098 0.718 13.713 1.00 97.94 102 ARG A C 1
ATOM 775 O O . ARG A 1 102 ? -6.655 -0.029 12.923 1.00 97.94 102 ARG A O 1
ATOM 782 N N . VAL A 1 103 ? -4.889 0.485 14.203 1.00 96.25 103 VAL A N 1
ATOM 783 C CA . VAL A 1 103 ? -4.093 -0.712 13.915 1.00 96.25 103 VAL A CA 1
ATOM 784 C C . VAL A 1 103 ? -3.906 -1.481 15.217 1.00 96.25 103 VAL A C 1
ATOM 786 O O . VAL A 1 103 ? -3.394 -0.937 16.194 1.00 96.25 103 VAL A O 1
ATOM 789 N N . ASP A 1 104 ? -4.336 -2.736 15.235 1.00 87.38 104 ASP A N 1
ATOM 790 C CA . ASP A 1 104 ? -4.285 -3.623 16.391 1.00 87.38 104 ASP A CA 1
ATOM 791 C C . ASP A 1 104 ? -3.403 -4.841 16.110 1.00 87.38 104 ASP A C 1
ATOM 793 O O . ASP A 1 104 ? -3.494 -5.465 15.048 1.00 87.38 104 ASP A O 1
ATOM 797 N N . GLY A 1 105 ? -2.621 -5.219 17.121 1.00 82.44 105 GLY A N 1
ATOM 798 C CA . GLY A 1 105 ? -1.779 -6.408 17.125 1.00 82.44 105 GLY A CA 1
ATOM 799 C C . GLY A 1 105 ? -0.297 -6.065 17.263 1.00 82.44 105 GLY A C 1
ATOM 800 O O . GLY A 1 105 ? 0.165 -5.009 16.833 1.00 82.44 105 GLY A O 1
ATOM 801 N N . TYR A 1 106 ? 0.452 -6.980 17.881 1.00 73.94 106 TYR A N 1
ATOM 802 C CA . TYR A 1 106 ? 1.862 -6.759 18.193 1.00 73.94 106 TYR A CA 1
ATOM 803 C C . TYR A 1 106 ? 2.702 -6.638 16.921 1.00 73.94 106 TYR A C 1
ATOM 805 O O . TYR A 1 106 ? 2.689 -7.543 16.081 1.00 73.94 106 TYR A O 1
ATOM 813 N N . GLU A 1 107 ? 3.440 -5.528 16.837 1.00 71.75 107 GLU A N 1
ATOM 814 C CA . GLU A 1 107 ? 4.255 -5.124 15.685 1.00 71.75 107 GLU A CA 1
ATOM 815 C C . GLU A 1 107 ? 3.445 -4.909 14.406 1.00 71.75 107 GLU A C 1
ATOM 817 O O . GLU A 1 107 ? 4.019 -4.834 13.332 1.00 71.75 107 GLU A O 1
ATOM 822 N N . CYS A 1 108 ? 2.125 -4.773 14.477 1.00 82.62 108 CYS A N 1
ATOM 823 C CA . CYS A 1 108 ? 1.321 -4.594 13.279 1.00 82.62 108 CYS A CA 1
ATOM 824 C C . CYS A 1 108 ? 1.526 -3.226 12.648 1.00 82.62 108 CYS A C 1
ATOM 826 O O . CYS A 1 108 ? 1.740 -2.217 13.323 1.00 82.62 108 CYS A O 1
ATOM 828 N N . ILE A 1 109 ? 1.448 -3.209 11.327 1.00 85.19 109 ILE A N 1
ATOM 829 C CA . ILE A 1 109 ? 1.506 -2.005 10.526 1.00 85.19 109 ILE A CA 1
ATOM 830 C C . ILE A 1 109 ? 0.419 -2.098 9.451 1.00 85.19 109 ILE A C 1
ATOM 832 O O . ILE A 1 109 ? 0.135 -3.175 8.920 1.00 85.19 109 ILE A O 1
ATOM 836 N N . ALA A 1 110 ? -0.175 -0.955 9.133 1.00 91.69 110 ALA A N 1
ATOM 837 C CA . ALA A 1 110 ? -1.048 -0.767 7.991 1.00 91.69 110 ALA A CA 1
ATOM 838 C C . ALA A 1 110 ? -0.479 0.316 7.073 1.00 91.69 110 ALA A C 1
ATOM 840 O O . ALA A 1 110 ? -0.039 1.359 7.556 1.00 91.69 110 ALA A O 1
ATOM 841 N N . VAL A 1 111 ? -0.500 0.087 5.764 1.00 90.69 111 VAL A N 1
ATOM 842 C CA . VAL A 1 111 ? -0.127 1.095 4.766 1.00 90.69 111 VAL A CA 1
ATOM 843 C C . VAL A 1 111 ? -1.363 1.422 3.944 1.00 90.69 111 VAL A C 1
ATOM 845 O O . VAL A 1 111 ? -1.918 0.529 3.306 1.00 90.69 111 VAL A O 1
ATOM 848 N N . LEU A 1 112 ? -1.810 2.675 3.997 1.00 94.62 112 LEU A N 1
ATOM 849 C CA . LEU A 1 112 ? -2.874 3.194 3.138 1.00 94.62 112 LEU A CA 1
ATOM 850 C C . LEU A 1 112 ? -2.294 3.770 1.865 1.00 94.62 112 LEU A C 1
ATOM 852 O O . LEU A 1 112 ? -1.205 4.335 1.906 1.00 94.62 112 LEU A O 1
ATOM 856 N N . PHE A 1 113 ? -3.061 3.669 0.786 1.00 90.88 113 PHE A N 1
ATOM 857 C CA . PHE A 1 113 ? -2.710 4.173 -0.531 1.00 90.88 113 PHE A CA 1
ATOM 858 C C . PHE A 1 113 ? -3.852 5.008 -1.101 1.00 90.88 113 PHE A C 1
ATOM 860 O O . PHE A 1 113 ? -5.031 4.703 -0.885 1.00 90.88 113 PHE A O 1
ATOM 867 N N . GLY A 1 114 ? -3.478 6.063 -1.816 1.00 87.00 114 GLY A N 1
ATOM 868 C CA . GLY A 1 114 ? -4.405 7.003 -2.422 1.00 87.00 114 GLY A CA 1
ATOM 869 C C . GLY A 1 114 ? -5.102 6.454 -3.652 1.00 87.00 114 GLY A C 1
ATOM 870 O O . GLY A 1 114 ? -6.287 6.698 -3.847 1.00 87.00 114 GLY A O 1
ATOM 871 N N . ASP A 1 115 ? -4.383 5.651 -4.432 1.00 76.31 115 ASP A N 1
ATOM 872 C CA . ASP A 1 115 ? -4.885 5.096 -5.680 1.00 76.31 115 ASP A CA 1
ATOM 873 C C . ASP A 1 115 ? -5.003 3.569 -5.601 1.00 76.31 115 ASP A C 1
ATOM 875 O O . ASP A 1 115 ? -4.359 2.894 -4.787 1.00 76.31 115 ASP A O 1
ATOM 879 N N . ALA A 1 116 ? -5.807 3.014 -6.509 1.00 71.94 116 ALA A N 1
ATOM 880 C CA . ALA A 1 116 ? -5.796 1.587 -6.804 1.00 71.94 116 ALA A CA 1
ATOM 881 C C . ALA A 1 116 ? -4.402 1.121 -7.278 1.00 71.94 116 ALA A C 1
ATOM 883 O O . ALA A 1 116 ? -3.548 1.914 -7.683 1.00 71.94 116 ALA A O 1
ATOM 884 N N . GLY A 1 117 ? -4.155 -0.183 -7.229 1.00 66.75 117 GLY A N 1
ATOM 885 C CA . GLY A 1 117 ? -2.860 -0.792 -7.515 1.00 66.75 117 GLY A CA 1
ATOM 886 C C . GLY A 1 117 ? -1.778 -0.446 -6.489 1.00 66.75 117 GLY A C 1
ATOM 887 O O . GLY A 1 117 ? -0.599 -0.613 -6.790 1.00 66.75 117 GLY A O 1
ATOM 888 N N . PHE A 1 118 ? -2.158 0.034 -5.296 1.00 76.31 118 PHE A N 1
ATOM 889 C CA . PHE A 1 118 ? -1.237 0.534 -4.264 1.00 76.31 118 PHE A CA 1
ATOM 890 C C . PHE A 1 118 ? -0.376 1.717 -4.748 1.00 76.31 118 PHE A C 1
ATOM 892 O O . PHE A 1 118 ? 0.801 1.833 -4.400 1.00 76.31 118 PHE A O 1
ATOM 899 N N . GLY A 1 119 ? -0.960 2.569 -5.593 1.00 69.88 119 GLY A N 1
ATOM 900 C CA . GLY A 1 119 ? -0.332 3.773 -6.129 1.00 69.88 119 GLY A CA 1
ATOM 901 C C . GLY A 1 119 ? -0.685 5.043 -5.351 1.00 69.88 119 GLY A C 1
ATOM 902 O O . GLY A 1 119 ? -1.344 5.014 -4.309 1.00 69.88 119 GLY A O 1
ATOM 903 N N . GLY A 1 120 ? -0.264 6.182 -5.895 1.00 79.00 120 GLY A N 1
ATOM 904 C CA . GLY A 1 120 ? -0.582 7.496 -5.344 1.00 79.00 120 GLY A CA 1
ATOM 905 C C . GLY A 1 120 ? 0.174 7.828 -4.058 1.00 79.00 120 GLY A C 1
ATOM 906 O O . GLY A 1 120 ? 1.288 7.355 -3.809 1.00 79.00 120 GLY A O 1
ATOM 907 N N . TRP A 1 121 ? -0.423 8.695 -3.236 1.00 87.69 121 TRP A N 1
ATOM 908 C CA . TRP A 1 121 ? 0.095 8.968 -1.895 1.00 87.69 121 TRP A CA 1
ATOM 909 C C . TRP A 1 121 ? -0.009 7.706 -1.033 1.00 87.69 121 TRP A C 1
ATOM 911 O O . TRP A 1 121 ? -0.854 6.850 -1.277 1.00 87.69 121 TRP A O 1
ATOM 921 N N . HIS A 1 122 ? 0.827 7.589 -0.006 1.00 84.75 122 HIS A N 1
ATOM 922 C CA . HIS A 1 122 ? 0.708 6.497 0.952 1.00 84.75 122 HIS A CA 1
ATOM 923 C C . HIS A 1 122 ? 1.024 6.967 2.373 1.00 84.75 122 HIS A C 1
ATOM 925 O O . HIS A 1 122 ? 1.713 7.967 2.576 1.00 84.75 122 HIS A O 1
ATOM 931 N N . ALA A 1 123 ? 0.519 6.232 3.361 1.00 90.56 123 ALA A N 1
ATOM 932 C CA . ALA A 1 123 ? 0.715 6.532 4.774 1.00 90.56 123 ALA A CA 1
ATOM 933 C C . ALA A 1 123 ? 0.868 5.253 5.590 1.00 90.56 123 ALA A C 1
ATOM 935 O O . ALA A 1 123 ? 0.060 4.334 5.470 1.00 90.56 123 ALA A O 1
ATOM 936 N N . THR A 1 124 ? 1.900 5.210 6.433 1.00 88.19 124 THR A N 1
ATOM 937 C CA . THR A 1 124 ? 2.245 4.030 7.233 1.00 88.19 124 THR A CA 1
ATOM 938 C C . THR A 1 124 ? 1.851 4.235 8.692 1.00 88.19 124 THR A C 1
ATOM 940 O O . THR A 1 124 ? 2.320 5.158 9.356 1.00 88.19 124 THR A O 1
ATOM 943 N N . PHE A 1 125 ? 1.044 3.321 9.216 1.00 91.62 125 PHE A N 1
ATOM 944 C CA . PHE A 1 125 ? 0.507 3.336 10.572 1.00 91.62 125 PHE A CA 1
ATOM 945 C C . PHE A 1 125 ? 1.009 2.121 11.332 1.00 91.62 125 PHE A C 1
ATOM 947 O O . PHE A 1 125 ? 0.728 0.999 10.933 1.00 91.62 125 PHE A O 1
ATOM 954 N N . LYS A 1 126 ? 1.742 2.324 12.427 1.00 88.44 126 LYS A N 1
ATOM 955 C CA . LYS A 1 126 ? 2.111 1.238 13.350 1.00 88.44 126 LYS A CA 1
ATOM 956 C C . LYS A 1 126 ? 0.922 0.899 14.249 1.00 88.44 126 LYS A C 1
ATOM 958 O O . LYS A 1 126 ? -0.097 1.573 14.192 1.00 88.44 126 LYS A O 1
ATOM 963 N N . GLU A 1 127 ? 1.053 -0.117 15.094 1.00 88.81 127 GLU A N 1
ATOM 964 C CA . GLU A 1 127 ? 0.075 -0.410 16.145 1.00 88.81 127 GLU A CA 1
ATOM 965 C C . GLU A 1 127 ? -0.295 0.871 16.916 1.00 88.81 127 GLU A C 1
ATOM 967 O O . GLU A 1 127 ? 0.574 1.580 17.434 1.00 88.81 127 GLU A O 1
ATOM 972 N N . GLY A 1 128 ? -1.589 1.184 16.978 1.00 93.25 128 GLY A N 1
ATOM 973 C CA . GLY A 1 128 ? -2.073 2.412 17.593 1.00 93.25 128 GLY A CA 1
ATOM 974 C C . GLY A 1 128 ? -3.432 2.882 17.086 1.00 93.25 128 GLY A C 1
ATOM 975 O O . GLY A 1 128 ? -4.034 2.314 16.178 1.00 93.25 128 GLY A O 1
ATOM 976 N N . ILE A 1 129 ? -3.918 3.959 17.702 1.00 97.25 129 ILE A N 1
ATOM 977 C CA . ILE A 1 129 ? -5.143 4.658 17.306 1.00 97.25 129 ILE A CA 1
ATOM 978 C C . ILE A 1 129 ? -4.736 6.017 16.748 1.00 97.25 129 ILE A C 1
ATOM 980 O O . ILE A 1 129 ? -4.122 6.818 17.455 1.00 97.25 129 ILE A O 1
ATOM 984 N N . TYR A 1 130 ? -5.102 6.282 15.499 1.00 98.00 130 TYR A N 1
ATOM 985 C CA . TYR A 1 130 ? -4.765 7.505 14.786 1.00 98.00 130 TYR A CA 1
ATOM 986 C C . TYR A 1 130 ? -6.044 8.271 14.497 1.00 98.00 130 TYR A C 1
ATOM 988 O O . TYR A 1 130 ? -6.676 8.082 13.461 1.00 98.00 130 TYR A O 1
ATOM 996 N N . HIS A 1 131 ? -6.411 9.126 15.450 1.00 98.19 131 HIS A N 1
ATOM 997 C CA . HIS A 1 131 ? -7.443 10.145 15.274 1.00 98.19 131 HIS A CA 1
ATOM 998 C C . HIS A 1 131 ? -7.118 11.071 14.096 1.00 98.19 131 HIS A C 1
ATOM 1000 O O . HIS A 1 131 ? -5.957 11.152 13.701 1.00 98.19 131 HIS A O 1
ATOM 1006 N N . PHE A 1 132 ? -8.108 11.803 13.585 1.00 97.50 132 PHE A N 1
ATOM 1007 C CA . PHE A 1 132 ? -8.011 12.646 12.380 1.00 97.50 132 PHE A CA 1
ATOM 1008 C C . PHE A 1 132 ? -6.689 13.431 12.248 1.00 97.50 132 PHE A C 1
ATOM 1010 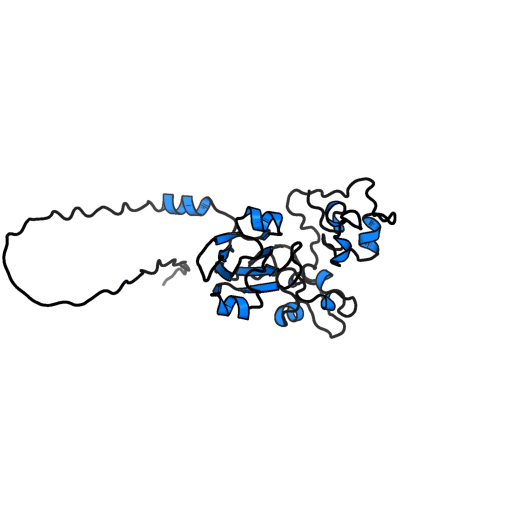O O . PHE A 1 132 ? -5.966 13.292 11.264 1.00 97.50 132 PHE A O 1
ATOM 1017 N N . ASP A 1 133 ? -6.286 14.179 13.279 1.00 97.06 133 ASP A N 1
ATOM 1018 C CA . ASP A 1 133 ? -5.035 14.952 13.230 1.00 97.06 133 ASP A CA 1
ATOM 1019 C C . ASP A 1 133 ? -3.785 14.061 13.101 1.00 97.06 133 ASP A C 1
ATOM 1021 O O . ASP A 1 133 ? -2.843 14.374 12.371 1.00 97.06 133 ASP A O 1
ATOM 1025 N N . ALA A 1 134 ? -3.757 12.933 13.816 1.00 96.69 134 ALA A N 1
ATOM 1026 C CA . ALA A 1 134 ? -2.663 11.966 13.755 1.00 96.69 134 ALA A CA 1
ATOM 1027 C C . ALA A 1 134 ? -2.673 11.170 12.442 1.00 96.69 134 ALA A C 1
ATOM 1029 O O . ALA A 1 134 ? -1.606 10.780 11.965 1.00 96.69 134 ALA A O 1
ATOM 1030 N N . PHE A 1 135 ? -3.853 10.957 11.858 1.00 97.44 135 PHE A N 1
ATOM 1031 C CA . PHE A 1 135 ? -4.043 10.346 10.549 1.00 97.44 135 PHE A CA 1
ATOM 1032 C C . PHE A 1 135 ? -3.351 11.180 9.468 1.00 97.44 135 PHE A C 1
ATOM 1034 O O . PHE A 1 135 ? -2.430 10.694 8.810 1.00 97.44 135 PHE A O 1
ATOM 1041 N N . LEU A 1 136 ? -3.678 12.474 9.399 1.00 96.06 136 LEU A N 1
ATOM 1042 C CA . LEU A 1 136 ? -3.056 13.411 8.458 1.00 96.06 136 LEU A CA 1
ATOM 1043 C C . LEU A 1 136 ? -1.559 13.589 8.714 1.00 96.06 136 LEU A C 1
ATOM 1045 O O . LEU A 1 136 ? -0.748 13.574 7.790 1.00 96.06 136 LEU A O 1
ATOM 1049 N N . LYS A 1 137 ? -1.158 13.697 9.985 1.00 93.31 137 LYS A N 1
ATOM 1050 C CA . LYS A 1 137 ? 0.257 13.824 10.359 1.00 93.31 137 LYS A CA 1
ATOM 1051 C C . LYS A 1 137 ? 1.096 12.605 9.959 1.00 93.31 137 LYS A C 1
ATOM 1053 O O . LYS A 1 137 ? 2.304 12.742 9.787 1.00 93.31 137 LYS A O 1
ATOM 1058 N N . SER A 1 138 ? 0.472 11.436 9.812 1.00 89.38 138 SER A N 1
ATOM 1059 C CA . SER A 1 138 ? 1.134 10.206 9.352 1.00 89.38 138 SER A CA 1
ATOM 1060 C C . SER A 1 138 ? 1.247 10.121 7.823 1.00 89.38 138 SER A C 1
ATOM 1062 O O . SER A 1 138 ? 1.711 9.109 7.306 1.00 89.38 138 SER A O 1
ATOM 1064 N N . GLY A 1 139 ? 0.850 11.179 7.108 1.00 89.56 139 GLY A N 1
ATOM 1065 C CA . GLY A 1 139 ? 0.948 11.294 5.655 1.00 89.56 139 GLY A CA 1
ATOM 1066 C C . GLY A 1 139 ? -0.326 10.909 4.912 1.00 89.56 139 GLY A C 1
ATOM 1067 O O . GLY A 1 139 ? -0.334 10.961 3.687 1.00 89.56 139 GLY A O 1
ATOM 1068 N N . ALA A 1 140 ? -1.396 10.525 5.617 1.00 95.50 140 ALA A N 1
ATOM 1069 C CA . ALA A 1 140 ? -2.637 10.185 4.943 1.00 95.50 140 ALA A CA 1
ATOM 1070 C C . ALA A 1 140 ? -3.394 11.428 4.497 1.00 95.50 140 ALA A C 1
ATOM 1072 O O . ALA A 1 140 ? -3.328 12.480 5.132 1.00 95.50 140 ALA A O 1
ATOM 1073 N N . HIS A 1 141 ? -4.121 11.299 3.395 1.00 96.69 141 HIS A N 1
ATOM 1074 C CA . HIS A 1 141 ? -4.993 12.352 2.906 1.00 96.69 141 HIS A CA 1
ATOM 1075 C C . HIS A 1 141 ? -6.428 12.012 3.300 1.00 96.69 141 HIS A C 1
ATOM 1077 O O . HIS A 1 141 ? -6.871 10.873 3.140 1.00 96.69 141 HIS A O 1
ATOM 1083 N N . ASN A 1 142 ? -7.135 13.003 3.843 1.00 97.31 142 ASN A N 1
ATOM 1084 C CA . ASN A 1 142 ? -8.537 12.841 4.202 1.00 97.31 142 ASN A CA 1
ATOM 1085 C C . ASN A 1 142 ? -9.372 12.514 2.966 1.00 97.31 142 ASN A C 1
ATOM 1087 O O . ASN A 1 142 ? -9.163 13.152 1.934 1.00 97.31 142 ASN A O 1
ATOM 1091 N N . ASP A 1 143 ? -10.332 11.600 3.097 1.00 95.75 143 ASP A N 1
ATOM 1092 C CA . ASP A 1 143 ? -11.303 11.295 2.041 1.00 95.75 143 ASP A CA 1
ATOM 1093 C C . ASP A 1 143 ? -10.629 10.955 0.702 1.00 95.75 143 ASP A C 1
ATOM 1095 O O . ASP A 1 143 ? -11.051 11.393 -0.365 1.00 95.75 143 ASP A O 1
ATOM 1099 N N . ALA A 1 144 ? -9.518 10.214 0.762 1.00 94.50 144 ALA A N 1
ATOM 1100 C CA . ALA A 1 144 ? -8.685 9.994 -0.419 1.00 94.50 144 ALA A CA 1
ATOM 1101 C C . ALA A 1 144 ? -8.028 8.607 -0.489 1.00 94.50 144 ALA A C 1
ATOM 1103 O O . ALA A 1 144 ? -7.074 8.442 -1.240 1.00 94.50 144 ALA A O 1
ATOM 1104 N N . ALA A 1 145 ? -8.429 7.653 0.361 1.00 95.19 145 ALA A N 1
ATOM 1105 C CA . ALA A 1 145 ? -7.827 6.319 0.406 1.00 95.19 145 ALA A CA 1
ATOM 1106 C C . ALA A 1 145 ? -8.625 5.321 -0.444 1.00 95.19 145 ALA A C 1
ATOM 1108 O O . ALA A 1 145 ? -9.848 5.237 -0.297 1.00 95.19 145 ALA A O 1
ATOM 1109 N N . SER A 1 146 ? -7.910 4.525 -1.242 1.00 94.38 146 SER A N 1
ATOM 1110 C CA . SER A 1 146 ? -8.491 3.567 -2.198 1.00 94.38 146 SER A CA 1
ATOM 1111 C C . SER A 1 146 ? -7.970 2.133 -2.028 1.00 94.38 146 SER A C 1
ATOM 1113 O O . SER A 1 146 ? -8.540 1.194 -2.584 1.00 94.38 146 SER A O 1
ATOM 1115 N N . ALA A 1 147 ? -6.887 1.938 -1.268 1.00 91.06 147 ALA A N 1
ATOM 1116 C CA . ALA A 1 147 ? -6.315 0.621 -0.989 1.00 91.06 147 ALA A CA 1
ATOM 1117 C C . ALA A 1 147 ? -5.580 0.589 0.362 1.00 91.06 147 ALA A C 1
ATOM 1119 O O . ALA A 1 147 ? -5.140 1.618 0.886 1.00 91.06 147 ALA A O 1
ATOM 1120 N N . ILE A 1 148 ? -5.430 -0.608 0.936 1.00 94.19 148 ILE A N 1
ATOM 1121 C CA . ILE A 1 148 ? -4.712 -0.829 2.199 1.00 94.19 148 ILE A CA 1
ATOM 1122 C C . ILE A 1 148 ? -3.944 -2.151 2.180 1.00 94.19 148 ILE A C 1
ATOM 1124 O O . ILE A 1 148 ? -4.397 -3.145 1.618 1.00 94.19 148 ILE A O 1
ATOM 1128 N N . ARG A 1 149 ? -2.794 -2.183 2.850 1.00 87.88 149 ARG A N 1
ATOM 1129 C CA . ARG A 1 149 ? -2.095 -3.419 3.229 1.00 87.88 149 ARG A CA 1
ATOM 1130 C C . ARG A 1 149 ? -1.965 -3.504 4.736 1.00 87.88 149 ARG A C 1
ATOM 1132 O O . ARG A 1 149 ? -1.704 -2.487 5.374 1.00 87.88 149 ARG A O 1
ATOM 1139 N N . VAL A 1 150 ? -2.114 -4.695 5.302 1.00 87.94 150 VAL A N 1
ATOM 1140 C CA . VAL A 1 150 ? -2.037 -4.933 6.750 1.00 87.94 150 VAL A CA 1
ATOM 1141 C C . VAL A 1 150 ? -1.134 -6.128 7.024 1.00 87.94 150 VAL A C 1
ATOM 1143 O O . VAL A 1 150 ? -1.240 -7.156 6.360 1.00 87.94 150 VAL A O 1
ATOM 1146 N N . GLY A 1 151 ? -0.253 -6.021 8.017 1.00 78.75 151 GLY A N 1
ATOM 1147 C CA . GLY A 1 151 ? 0.572 -7.152 8.433 1.00 78.75 151 GLY A CA 1
ATOM 1148 C C . GLY A 1 151 ? 1.564 -6.831 9.543 1.00 78.75 151 GLY A C 1
ATOM 1149 O O . GLY A 1 151 ? 1.708 -5.682 9.966 1.00 78.75 151 GLY A O 1
ATOM 1150 N N . LYS A 1 152 ? 2.269 -7.857 10.028 1.00 72.88 152 LYS A N 1
ATOM 1151 C CA . LYS A 1 152 ? 3.323 -7.688 11.039 1.00 72.88 152 LYS A CA 1
ATOM 1152 C C . LYS A 1 152 ? 4.575 -7.032 10.466 1.00 72.88 152 LYS A C 1
ATOM 1154 O O . LYS A 1 152 ? 5.123 -7.485 9.468 1.00 72.88 152 LYS A O 1
ATOM 1159 N N . GLY A 1 153 ? 5.033 -6.003 11.170 1.00 58.66 153 GLY A N 1
ATOM 1160 C CA . GLY A 1 153 ? 6.363 -5.405 11.154 1.00 58.66 153 GLY A CA 1
ATOM 1161 C C . GLY A 1 153 ? 6.846 -4.957 9.791 1.00 58.66 153 GLY A C 1
ATOM 1162 O O . GLY A 1 153 ? 8.044 -4.993 9.594 1.00 58.66 153 GLY A O 1
ATOM 1163 N N . ILE A 1 154 ? 5.938 -4.627 8.866 1.00 51.97 154 ILE A N 1
ATOM 1164 C CA . ILE A 1 154 ? 5.999 -4.995 7.445 1.00 51.97 154 ILE A CA 1
ATOM 1165 C C . ILE A 1 154 ? 7.383 -5.049 6.757 1.00 51.97 154 ILE A C 1
ATOM 1167 O O . ILE A 1 154 ? 7.645 -4.364 5.777 1.00 51.97 154 ILE A O 1
ATOM 1171 N N . GLY A 1 155 ? 8.207 -5.991 7.199 1.00 45.50 155 GLY A N 1
ATOM 1172 C CA . GLY A 1 155 ? 8.923 -6.982 6.431 1.00 45.50 155 GLY A CA 1
ATOM 1173 C C . GLY A 1 155 ? 8.336 -8.331 6.850 1.00 45.50 155 GLY A C 1
ATOM 1174 O O . GLY A 1 155 ? 8.377 -8.692 8.022 1.00 45.50 155 GLY A O 1
ATOM 1175 N N . ASN A 1 156 ? 7.800 -9.071 5.880 1.00 44.47 156 ASN A N 1
ATOM 1176 C CA . ASN A 1 156 ? 7.240 -10.426 5.993 1.00 44.47 156 ASN A CA 1
ATOM 1177 C C . ASN A 1 156 ? 5.737 -10.569 6.321 1.00 44.47 156 ASN A C 1
ATOM 1179 O O . ASN A 1 156 ? 5.363 -11.229 7.286 1.00 44.47 156 ASN A O 1
ATOM 1183 N N . SER A 1 157 ? 4.873 -10.181 5.376 1.00 44.97 157 SER A N 1
ATOM 1184 C CA . SER A 1 157 ? 3.785 -11.088 4.947 1.00 44.97 157 SER A CA 1
ATOM 1185 C C . SER A 1 157 ? 4.277 -12.165 3.956 1.00 44.97 157 SER A C 1
ATOM 1187 O O . SER A 1 157 ? 3.521 -13.035 3.539 1.00 44.97 157 SER A O 1
ATOM 1189 N N . ARG A 1 158 ? 5.578 -12.171 3.626 1.00 50.44 158 ARG A N 1
ATOM 1190 C CA . ARG A 1 158 ? 6.302 -13.277 2.983 1.00 50.44 158 ARG A CA 1
ATOM 1191 C C . ARG A 1 158 ? 7.169 -14.002 4.022 1.00 50.44 158 ARG A C 1
ATOM 1193 O O . ARG A 1 158 ? 8.329 -13.633 4.176 1.00 50.44 158 ARG A O 1
ATOM 1200 N N . PRO A 1 159 ? 6.687 -15.055 4.706 1.00 48.62 159 PRO A N 1
ATOM 1201 C CA . PRO A 1 159 ? 7.464 -15.824 5.688 1.00 48.62 159 PRO A CA 1
ATOM 1202 C C . PRO A 1 159 ? 8.804 -16.401 5.186 1.00 48.62 159 PRO A C 1
ATOM 1204 O O . PRO A 1 159 ? 9.543 -16.989 5.971 1.00 48.62 159 PRO A O 1
ATOM 1207 N N . GLN A 1 160 ? 9.130 -16.275 3.893 1.00 59.53 160 GLN A N 1
ATOM 1208 C CA . GLN A 1 160 ? 10.407 -16.702 3.311 1.00 59.53 160 GLN A CA 1
ATOM 1209 C C . GLN A 1 160 ? 11.100 -15.639 2.457 1.00 59.53 160 GLN A C 1
ATOM 1211 O O . GLN A 1 160 ? 12.012 -15.982 1.705 1.00 59.53 160 GLN A O 1
ATOM 1216 N N . CYS A 1 161 ? 10.703 -14.370 2.538 1.00 70.94 161 CYS A N 1
ATOM 1217 C CA . CYS A 1 161 ? 11.478 -13.350 1.856 1.00 70.94 161 CYS A CA 1
ATOM 1218 C C . CYS A 1 161 ? 12.827 -13.169 2.561 1.00 70.94 161 CYS A C 1
ATOM 1220 O O . CYS A 1 161 ? 12.888 -12.977 3.776 1.00 70.94 161 CYS A O 1
ATOM 1222 N N . LYS A 1 162 ? 13.913 -13.240 1.789 1.00 81.50 162 LYS A N 1
ATOM 1223 C CA . LYS A 1 162 ? 15.254 -12.871 2.247 1.00 81.50 162 LYS A CA 1
ATOM 1224 C C . LYS A 1 162 ? 15.816 -11.776 1.363 1.00 81.50 162 LYS A C 1
ATOM 1226 O O . LYS A 1 162 ? 15.797 -11.922 0.142 1.00 81.50 162 LYS A O 1
ATOM 1231 N N . ASP A 1 163 ? 16.351 -10.725 1.972 1.00 83.56 163 ASP A N 1
ATOM 1232 C CA . ASP A 1 163 ? 17.115 -9.719 1.238 1.00 83.56 163 ASP A CA 1
ATOM 1233 C C . ASP A 1 163 ? 18.243 -10.395 0.451 1.00 83.56 163 ASP A C 1
ATOM 1235 O O . ASP A 1 163 ? 18.791 -11.421 0.870 1.00 83.56 163 ASP A O 1
ATOM 1239 N N . THR A 1 164 ? 18.592 -9.831 -0.703 1.00 81.25 164 THR A N 1
ATOM 1240 C CA . THR A 1 164 ? 19.717 -10.324 -1.500 1.00 81.25 164 THR A CA 1
ATOM 1241 C C . THR A 1 164 ? 21.001 -10.191 -0.674 1.00 81.25 164 THR A C 1
ATOM 1243 O O . THR A 1 164 ? 21.362 -9.073 -0.295 1.00 81.25 164 THR A O 1
ATOM 1246 N N . PRO A 1 165 ? 21.709 -11.296 -0.369 1.00 79.44 165 PRO A N 1
ATOM 1247 C CA . PRO A 1 165 ? 22.892 -11.234 0.479 1.00 79.44 165 PRO A CA 1
ATOM 1248 C C . PRO A 1 165 ? 23.956 -10.294 -0.091 1.00 79.44 165 PRO A C 1
ATOM 1250 O O . PRO A 1 165 ? 24.361 -10.434 -1.242 1.00 79.44 165 PRO A O 1
ATOM 1253 N N . GLY A 1 166 ? 24.419 -9.350 0.731 1.00 81.19 166 GLY A N 1
ATOM 1254 C CA . GLY A 1 166 ? 25.466 -8.398 0.351 1.00 81.19 166 GLY A CA 1
ATOM 1255 C C . GLY A 1 166 ? 25.027 -7.309 -0.629 1.00 81.19 166 GLY A C 1
ATOM 1256 O O . GLY A 1 166 ? 25.885 -6.576 -1.113 1.00 81.19 166 GLY A O 1
ATOM 1257 N N . TRP A 1 167 ? 23.729 -7.186 -0.923 1.00 89.75 167 TRP A N 1
ATOM 1258 C CA . TRP A 1 167 ? 23.239 -6.090 -1.750 1.00 89.75 167 TRP A CA 1
ATOM 1259 C C . TRP A 1 167 ? 23.451 -4.740 -1.063 1.00 89.75 167 TRP A C 1
ATOM 1261 O O . TRP A 1 167 ? 23.146 -4.574 0.122 1.00 89.75 167 TRP A O 1
ATOM 1271 N N . LEU A 1 168 ? 23.966 -3.793 -1.841 1.00 88.38 168 LEU A N 1
ATOM 1272 C CA . LEU A 1 168 ? 24.175 -2.403 -1.477 1.00 88.38 168 LEU A CA 1
ATOM 1273 C C . LEU A 1 168 ? 23.894 -1.534 -2.707 1.00 88.38 168 LEU A C 1
ATOM 1275 O O . LEU A 1 168 ? 24.253 -1.901 -3.834 1.00 88.38 168 LEU A O 1
ATOM 1279 N N . ASP A 1 169 ? 23.305 -0.365 -2.490 1.00 89.19 169 ASP A N 1
ATOM 1280 C CA . ASP A 1 169 ? 23.223 0.659 -3.526 1.00 89.19 169 ASP A CA 1
ATOM 1281 C C . ASP A 1 169 ? 24.602 1.295 -3.810 1.00 89.19 169 ASP A C 1
ATOM 1283 O O . ASP A 1 169 ? 25.618 0.979 -3.179 1.00 89.19 169 ASP A O 1
ATOM 1287 N N . GLN A 1 170 ? 24.653 2.224 -4.768 1.00 90.06 170 GLN A N 1
ATOM 1288 C CA . GLN A 1 170 ? 25.881 2.945 -5.128 1.00 90.06 170 GLN A CA 1
ATOM 1289 C C . GLN A 1 170 ? 26.493 3.776 -3.980 1.00 90.06 170 GLN A C 1
ATOM 1291 O O . GLN A 1 170 ? 27.654 4.175 -4.058 1.00 90.06 170 GLN A O 1
ATOM 1296 N N . TYR A 1 171 ? 25.733 4.038 -2.914 1.00 90.88 171 TYR A N 1
ATOM 1297 C CA . TYR A 1 171 ? 26.158 4.778 -1.726 1.00 90.88 171 TYR A CA 1
ATOM 1298 C C . TYR A 1 171 ? 26.508 3.857 -0.552 1.00 90.88 171 TYR A C 1
ATOM 1300 O O . TYR A 1 171 ? 26.796 4.340 0.541 1.00 90.88 171 TYR A O 1
ATOM 1308 N N . SER A 1 172 ? 26.551 2.540 -0.775 1.00 92.75 172 SER A N 1
ATOM 1309 C CA . SER A 1 172 ? 26.773 1.532 0.266 1.00 92.75 172 SER A CA 1
ATOM 1310 C C . SER A 1 172 ? 25.649 1.450 1.311 1.00 92.75 172 SER A C 1
ATOM 1312 O O . SER A 1 172 ? 25.893 1.045 2.449 1.00 92.75 172 SER A O 1
ATOM 1314 N N . HIS A 1 173 ? 24.411 1.789 0.942 1.00 92.25 173 HIS A N 1
ATOM 1315 C CA . HIS A 1 173 ? 23.229 1.550 1.768 1.00 92.25 173 HIS A CA 1
ATOM 1316 C C . HIS A 1 173 ? 22.585 0.203 1.424 1.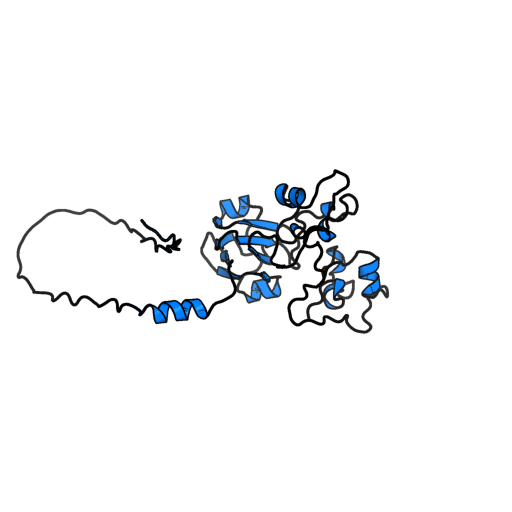00 92.25 173 HIS A C 1
ATOM 1318 O O . HIS A 1 173 ? 22.331 -0.104 0.262 1.00 92.25 173 HIS A O 1
ATOM 1324 N N . GLY A 1 174 ? 22.304 -0.602 2.451 1.00 89.94 174 GLY A N 1
ATOM 1325 C CA . GLY A 1 174 ? 21.581 -1.872 2.323 1.00 89.94 174 GLY A CA 1
ATOM 1326 C C . GLY A 1 174 ? 20.104 -1.757 2.712 1.00 89.94 174 GLY A C 1
ATOM 1327 O O . GLY A 1 174 ? 19.638 -0.698 3.129 1.00 89.94 174 GLY A O 1
ATOM 1328 N N . CYS A 1 175 ? 19.372 -2.871 2.659 1.00 86.75 175 CYS A N 1
ATOM 1329 C CA . CYS A 1 175 ? 17.918 -2.916 2.877 1.00 86.75 175 CYS A CA 1
ATOM 1330 C C . CYS A 1 175 ? 17.438 -2.305 4.207 1.00 86.75 175 CYS A C 1
ATOM 1332 O O . CYS A 1 175 ? 16.401 -1.647 4.239 1.00 86.75 175 CYS A O 1
ATOM 1334 N N . MET A 1 176 ? 18.225 -2.427 5.283 1.00 84.75 176 MET A N 1
ATOM 1335 C CA . MET A 1 176 ? 17.910 -1.792 6.573 1.00 84.75 176 MET A CA 1
ATOM 1336 C C . MET A 1 176 ? 17.892 -0.257 6.513 1.00 84.75 176 MET A C 1
ATOM 1338 O O . MET A 1 176 ? 17.135 0.371 7.246 1.00 84.75 176 MET A O 1
ATOM 1342 N N . ALA A 1 177 ? 18.734 0.363 5.681 1.00 87.75 177 ALA A N 1
ATOM 1343 C CA . ALA A 1 177 ? 18.747 1.819 5.532 1.00 87.75 177 ALA A CA 1
ATOM 1344 C C . ALA A 1 177 ? 17.473 2.292 4.824 1.00 87.75 177 ALA A C 1
ATOM 1346 O O . ALA A 1 177 ? 16.812 3.215 5.286 1.00 87.75 177 ALA A O 1
ATOM 1347 N N . TYR A 1 178 ? 17.067 1.572 3.777 1.00 84.75 178 TYR A N 1
ATOM 1348 C CA . TYR A 1 178 ? 15.843 1.860 3.034 1.00 84.75 178 TYR A CA 1
ATOM 1349 C C . TYR A 1 178 ? 14.585 1.746 3.900 1.00 84.75 178 TYR A C 1
ATOM 1351 O O . TYR A 1 178 ? 13.670 2.551 3.751 1.00 84.75 178 TYR A O 1
ATOM 1359 N N . GLU A 1 179 ? 14.551 0.802 4.839 1.00 81.44 179 GLU A N 1
ATOM 1360 C CA . GLU A 1 179 ? 13.500 0.741 5.858 1.00 81.44 179 GLU A CA 1
ATOM 1361 C C . GLU A 1 179 ? 13.561 1.934 6.819 1.00 81.44 179 GLU A C 1
ATOM 1363 O O . GLU A 1 179 ? 12.578 2.649 7.020 1.00 81.44 179 GLU A O 1
ATOM 1368 N N . LYS A 1 180 ? 14.731 2.153 7.426 1.00 77.12 180 LYS A N 1
ATOM 1369 C CA . LYS A 1 180 ? 14.917 3.143 8.490 1.00 77.12 180 LYS A CA 1
ATOM 1370 C C . LYS A 1 180 ? 14.624 4.566 8.024 1.00 77.12 180 LYS A C 1
ATOM 1372 O O . LYS A 1 180 ? 14.039 5.342 8.779 1.00 77.12 180 LYS A O 1
ATOM 1377 N N . ASP A 1 181 ? 15.030 4.887 6.805 1.00 80.38 181 ASP A N 1
ATOM 1378 C CA . ASP A 1 181 ? 14.901 6.222 6.231 1.00 80.38 181 ASP A CA 1
ATOM 1379 C C . ASP A 1 181 ? 13.526 6.430 5.571 1.00 80.38 181 ASP A C 1
ATOM 1381 O O . ASP A 1 181 ? 13.241 7.503 5.041 1.00 80.38 181 ASP A O 1
ATOM 1385 N N . GLY A 1 182 ? 12.641 5.425 5.641 1.00 72.19 182 GLY A N 1
ATOM 1386 C CA . GLY A 1 182 ? 11.277 5.503 5.123 1.00 72.19 182 GLY A CA 1
ATOM 1387 C C . GLY A 1 182 ? 11.206 5.466 3.600 1.00 72.19 182 GLY A C 1
ATOM 1388 O O . GLY A 1 182 ? 10.224 5.910 3.019 1.00 72.19 182 GLY A O 1
ATOM 1389 N N . HIS A 1 183 ? 12.237 4.951 2.937 1.00 81.06 183 HIS A N 1
ATOM 1390 C CA . HIS A 1 183 ? 12.229 4.748 1.492 1.00 81.06 183 HIS A CA 1
ATOM 1391 C C . HIS A 1 183 ? 11.443 3.495 1.112 1.00 81.06 183 HIS A C 1
ATOM 1393 O O . HIS A 1 183 ? 10.802 3.458 0.065 1.00 81.06 183 HIS A O 1
ATOM 1399 N N . CYS A 1 184 ? 11.436 2.491 1.980 1.00 74.38 184 CYS A N 1
ATOM 1400 C CA . CYS A 1 184 ? 10.653 1.288 1.816 1.00 74.38 184 CYS A CA 1
ATOM 1401 C C . CYS A 1 184 ? 9.928 0.940 3.104 1.00 74.38 184 CYS A C 1
ATOM 1403 O O . CYS A 1 184 ? 10.502 0.968 4.189 1.00 74.38 184 CYS A O 1
ATOM 1405 N N . ALA A 1 185 ? 8.671 0.561 2.970 1.00 63.97 185 ALA A N 1
ATOM 1406 C CA . ALA A 1 185 ? 7.911 -0.021 4.050 1.00 63.97 185 ALA A CA 1
ATOM 1407 C C . ALA A 1 185 ? 6.888 -0.962 3.441 1.00 63.97 185 ALA A C 1
ATOM 1409 O O . ALA A 1 185 ? 6.223 -0.671 2.449 1.00 63.97 185 ALA A O 1
ATOM 1410 N N . GLY A 1 186 ? 6.751 -2.116 4.057 1.00 59.06 186 GLY A N 1
ATOM 1411 C CA . GLY A 1 186 ? 5.678 -3.024 3.742 1.00 59.06 186 GLY A CA 1
ATOM 1412 C C . GLY A 1 186 ? 5.687 -3.750 2.439 1.00 59.06 186 GLY A C 1
ATOM 1413 O O . GLY A 1 186 ? 4.633 -3.988 1.859 1.00 59.06 186 GLY A O 1
ATOM 1414 N N . GLY A 1 187 ? 6.876 -4.170 2.025 1.00 66.56 187 GLY A N 1
ATOM 1415 C CA . GLY A 1 187 ? 7.038 -4.809 0.734 1.00 66.56 187 GLY A CA 1
ATOM 1416 C C . GLY A 1 187 ? 6.775 -3.822 -0.397 1.00 66.56 187 GLY A C 1
ATOM 1417 O O . GLY A 1 187 ? 6.343 -4.235 -1.467 1.00 66.56 187 GLY A O 1
ATOM 1418 N N . ASN A 1 188 ? 6.995 -2.530 -0.150 1.00 58.44 188 ASN A N 1
ATOM 1419 C CA . ASN A 1 188 ? 6.826 -1.479 -1.134 1.00 58.44 188 ASN A CA 1
ATOM 1420 C C . ASN A 1 188 ? 7.963 -0.490 -1.062 1.00 58.44 188 ASN A C 1
ATOM 1422 O O . ASN A 1 188 ? 8.494 -0.165 0.001 1.00 58.44 188 ASN A O 1
ATOM 1426 N N . VAL A 1 189 ? 8.242 0.054 -2.229 1.00 68.94 189 VAL A N 1
ATOM 1427 C CA . VAL A 1 189 ? 8.917 1.324 -2.362 1.00 68.94 189 VAL A CA 1
ATOM 1428 C C . VAL A 1 189 ? 7.928 2.451 -2.079 1.00 68.94 189 VAL A C 1
ATOM 1430 O O . VAL A 1 189 ? 6.887 2.542 -2.721 1.00 68.94 189 VAL A O 1
ATOM 1433 N N . LEU A 1 190 ? 8.292 3.325 -1.148 1.00 64.31 190 LEU A N 1
ATOM 1434 C CA . LEU A 1 190 ? 7.521 4.502 -0.753 1.00 64.31 190 LEU A CA 1
ATOM 1435 C C . LEU A 1 190 ? 7.801 5.715 -1.656 1.00 64.31 190 LEU A C 1
ATOM 1437 O O . LEU A 1 190 ? 7.058 6.690 -1.661 1.00 64.31 190 LEU A O 1
ATOM 1441 N N . HIS A 1 191 ? 8.861 5.682 -2.463 1.00 68.12 191 HIS A N 1
ATOM 1442 C CA . HIS A 1 191 ? 9.184 6.778 -3.374 1.00 68.12 191 HIS A CA 1
ATOM 1443 C C . HIS A 1 191 ? 9.577 6.290 -4.761 1.00 68.12 191 HIS A C 1
ATOM 1445 O O . HIS A 1 191 ? 10.561 5.586 -4.909 1.00 68.12 191 HIS A O 1
ATOM 1451 N N . ASP A 1 192 ? 8.903 6.740 -5.816 1.00 62.41 192 ASP A N 1
ATOM 1452 C CA . ASP A 1 192 ? 9.161 6.222 -7.167 1.00 62.41 192 ASP A CA 1
ATOM 1453 C C . ASP A 1 192 ? 10.619 6.332 -7.639 1.00 62.41 192 ASP A C 1
ATOM 1455 O O . ASP A 1 192 ? 11.108 5.444 -8.337 1.00 62.41 192 ASP A O 1
ATOM 1459 N N . TRP A 1 193 ? 11.349 7.369 -7.222 1.00 73.12 193 TRP A N 1
ATOM 1460 C CA . TRP A 1 193 ? 12.737 7.589 -7.640 1.00 73.12 193 TRP A CA 1
ATOM 1461 C C . TRP A 1 193 ? 13.724 6.532 -7.117 1.00 73.12 193 TRP A C 1
ATOM 1463 O O . TRP A 1 193 ? 14.759 6.310 -7.757 1.00 73.12 193 TRP A O 1
ATOM 1473 N N . ILE A 1 194 ? 13.407 5.826 -6.022 1.00 73.00 194 ILE A N 1
ATOM 1474 C CA . ILE A 1 194 ? 14.273 4.745 -5.522 1.0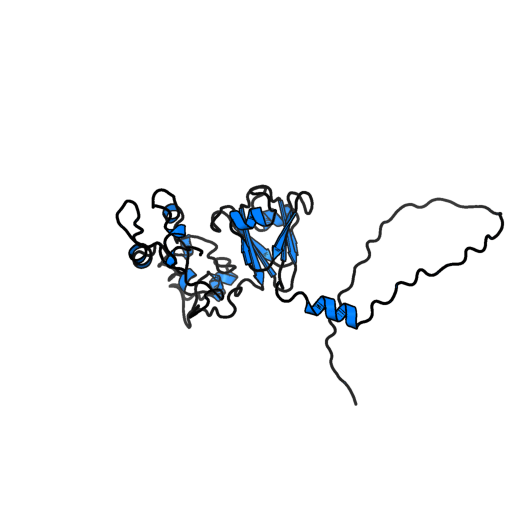0 73.00 194 ILE A CA 1
ATOM 1475 C C . ILE A 1 194 ? 14.119 3.457 -6.335 1.00 73.00 194 ILE A C 1
ATOM 1477 O O . ILE A 1 194 ? 14.948 2.571 -6.195 1.00 73.00 194 ILE A O 1
ATOM 1481 N N . LYS A 1 195 ? 13.101 3.327 -7.206 1.00 67.75 195 LYS A N 1
ATOM 1482 C CA . LYS A 1 195 ? 12.969 2.172 -8.120 1.00 67.75 195 LYS A CA 1
ATOM 1483 C C . LYS A 1 195 ? 13.961 2.209 -9.284 1.00 67.75 195 LYS A C 1
ATOM 1485 O O . LYS A 1 195 ? 13.890 1.358 -10.156 1.00 67.75 195 LYS A O 1
ATOM 1490 N N . SER A 1 196 ? 14.839 3.206 -9.340 1.00 72.75 196 SER A N 1
ATOM 1491 C CA . SER A 1 196 ? 15.771 3.359 -10.451 1.00 72.75 196 SER A CA 1
ATOM 1492 C C . SER A 1 196 ? 17.047 2.538 -10.270 1.00 72.75 196 SER A C 1
ATOM 1494 O O . SER A 1 196 ? 17.537 2.343 -9.154 1.00 72.75 196 SER A O 1
ATOM 1496 N N . SER A 1 197 ? 17.659 2.182 -11.402 1.00 70.00 197 SER A N 1
ATOM 1497 C CA . SER A 1 197 ? 18.956 1.499 -11.461 1.00 70.00 197 SER A CA 1
ATOM 1498 C C . SER A 1 197 ? 20.086 2.297 -10.800 1.00 70.00 197 SER A C 1
ATOM 1500 O O . SER A 1 197 ? 21.086 1.724 -10.382 1.00 70.00 197 SER A O 1
ATOM 1502 N N . THR A 1 198 ? 19.921 3.616 -10.652 1.00 76.38 198 THR A N 1
ATOM 1503 C CA . THR A 1 198 ? 20.807 4.500 -9.876 1.00 76.38 198 THR A CA 1
ATOM 1504 C C . THR A 1 198 ? 20.963 4.029 -8.429 1.00 76.38 198 THR A C 1
ATOM 1506 O O . THR A 1 198 ? 22.040 4.136 -7.852 1.00 76.38 198 THR A O 1
ATOM 1509 N N . PHE A 1 199 ? 19.904 3.473 -7.842 1.00 83.38 199 PHE A N 1
ATOM 1510 C CA . PHE A 1 199 ? 19.907 2.930 -6.484 1.00 83.38 199 PHE A CA 1
ATOM 1511 C C . PHE A 1 199 ? 20.069 1.407 -6.465 1.00 83.38 199 PHE A C 1
ATOM 1513 O O . PHE A 1 199 ? 19.832 0.784 -5.438 1.00 83.38 199 PHE A O 1
ATOM 1520 N N . HIS A 1 200 ? 20.482 0.807 -7.587 1.00 82.69 200 HIS A N 1
ATOM 1521 C CA . HIS A 1 200 ? 20.607 -0.643 -7.768 1.00 82.69 200 HIS A CA 1
ATOM 1522 C C . HIS A 1 200 ? 19.323 -1.416 -7.423 1.00 82.69 200 HIS A C 1
ATOM 1524 O O . HIS A 1 200 ? 19.389 -2.518 -6.882 1.00 82.69 200 HIS A O 1
ATOM 1530 N N . ASP A 1 201 ? 18.161 -0.831 -7.725 1.00 78.12 201 ASP A N 1
ATOM 1531 C CA . ASP A 1 201 ? 16.865 -1.515 -7.725 1.00 78.12 201 ASP A CA 1
ATOM 1532 C C . ASP A 1 201 ? 16.477 -2.174 -6.377 1.00 78.12 201 ASP A C 1
ATOM 1534 O O . ASP A 1 201 ? 16.216 -3.378 -6.307 1.00 78.12 201 ASP A O 1
ATOM 1538 N N . PRO A 1 202 ? 16.355 -1.404 -5.275 1.00 79.75 202 PRO A N 1
ATOM 1539 C CA . PRO A 1 202 ? 15.992 -1.919 -3.946 1.00 79.75 202 PRO A CA 1
ATOM 1540 C C . PRO A 1 202 ? 14.682 -2.724 -3.941 1.00 79.75 202 PRO A C 1
ATOM 1542 O O . PRO A 1 202 ? 14.557 -3.701 -3.206 1.00 79.75 202 PRO A O 1
ATOM 1545 N N . HIS A 1 203 ? 13.725 -2.373 -4.805 1.00 73.69 203 HIS A N 1
ATOM 1546 C CA . HIS A 1 203 ? 12.467 -3.103 -5.010 1.00 73.69 203 HIS A CA 1
ATOM 1547 C C . HIS A 1 203 ? 12.634 -4.529 -5.555 1.00 73.69 203 HIS A C 1
ATOM 1549 O O . HIS A 1 203 ? 11.687 -5.306 -5.501 1.00 73.69 203 HIS A O 1
ATOM 1555 N N . LEU A 1 204 ? 13.816 -4.895 -6.059 1.00 74.06 204 LEU A N 1
ATOM 1556 C CA . LEU A 1 204 ? 14.157 -6.253 -6.489 1.00 74.06 204 LEU A CA 1
ATOM 1557 C C . LEU A 1 204 ? 14.977 -6.999 -5.437 1.00 74.06 204 LEU A C 1
ATOM 1559 O O . LEU A 1 204 ? 14.910 -8.224 -5.346 1.00 74.06 204 LEU A O 1
ATOM 1563 N N . HIS A 1 205 ? 15.716 -6.278 -4.597 1.00 78.31 205 HIS A N 1
ATOM 1564 C CA . HIS A 1 205 ? 16.702 -6.874 -3.701 1.00 78.31 205 HIS A CA 1
ATOM 1565 C C . HIS A 1 205 ? 16.291 -6.924 -2.236 1.00 78.31 205 HIS A C 1
ATOM 1567 O O . HIS A 1 205 ? 16.771 -7.805 -1.519 1.00 78.31 205 HIS A O 1
ATOM 1573 N N . CYS A 1 206 ? 15.393 -6.039 -1.814 1.00 81.31 206 CYS A N 1
ATOM 1574 C CA . CYS A 1 206 ? 15.004 -5.869 -0.427 1.00 81.31 206 CYS A CA 1
ATOM 1575 C C . CYS A 1 206 ? 13.556 -6.288 -0.197 1.00 81.31 206 CYS A C 1
ATOM 1577 O O . CYS A 1 206 ? 12.630 -5.777 -0.829 1.00 81.31 206 CYS A O 1
ATOM 1579 N N . CYS A 1 207 ? 13.349 -7.169 0.772 1.00 78.94 207 CYS A N 1
ATOM 1580 C CA . CYS A 1 207 ? 12.043 -7.655 1.191 1.00 78.94 207 CYS A CA 1
ATOM 1581 C C . CYS A 1 207 ? 11.128 -6.534 1.653 1.00 78.94 207 CYS A C 1
ATOM 1583 O O . CYS A 1 207 ? 9.956 -6.514 1.288 1.00 78.94 207 CYS A O 1
ATOM 1585 N N . ILE A 1 208 ? 11.677 -5.569 2.396 1.00 73.94 208 ILE A N 1
ATOM 1586 C CA . ILE A 1 208 ? 10.947 -4.381 2.849 1.00 73.94 208 ILE A CA 1
ATOM 1587 C C . ILE A 1 208 ? 10.435 -3.527 1.677 1.00 73.94 208 ILE A C 1
ATOM 1589 O O . ILE A 1 208 ? 9.413 -2.858 1.802 1.00 73.94 208 ILE A O 1
ATOM 1593 N N . CYS A 1 209 ? 11.100 -3.599 0.521 1.00 73.75 209 CYS A N 1
ATOM 1594 C CA . CYS A 1 209 ? 10.759 -2.859 -0.693 1.00 73.75 209 CYS A CA 1
ATOM 1595 C C . CYS A 1 209 ? 9.903 -3.665 -1.686 1.00 73.75 209 CYS A C 1
ATOM 1597 O O . CYS A 1 209 ? 9.559 -3.142 -2.742 1.00 73.75 209 CYS A O 1
ATOM 1599 N N . GLY A 1 210 ? 9.584 -4.928 -1.378 1.00 70.94 210 GLY A N 1
ATOM 1600 C CA . GLY A 1 210 ? 8.781 -5.824 -2.227 1.00 70.94 210 GLY A CA 1
ATOM 1601 C C . GLY A 1 210 ? 9.595 -6.840 -3.028 1.00 70.94 210 GLY A C 1
ATOM 1602 O O . GLY A 1 210 ? 9.029 -7.757 -3.631 1.00 70.94 210 GLY A O 1
ATOM 1603 N N . GLY A 1 211 ? 10.920 -6.720 -2.976 1.00 74.94 211 GLY A N 1
ATOM 1604 C CA . GLY A 1 211 ? 11.875 -7.584 -3.653 1.00 74.94 211 GLY A CA 1
ATOM 1605 C C . GLY A 1 211 ? 12.372 -8.713 -2.767 1.00 74.94 211 GLY A C 1
ATOM 1606 O O . GLY A 1 211 ? 11.616 -9.305 -1.995 1.00 74.94 211 GLY A O 1
ATOM 1607 N N . GLY A 1 212 ? 13.666 -8.998 -2.892 1.00 72.88 212 GLY A N 1
ATOM 1608 C CA . GLY A 1 212 ? 14.339 -10.074 -2.188 1.00 72.88 212 GLY A CA 1
ATOM 1609 C C . GLY A 1 212 ? 14.119 -11.433 -2.845 1.00 72.88 212 GLY A C 1
ATOM 1610 O O . GLY A 1 212 ? 13.278 -11.636 -3.723 1.00 72.88 212 GLY A O 1
ATOM 1611 N N . SER A 1 213 ? 14.901 -12.404 -2.391 1.00 63.81 213 SER A N 1
ATOM 1612 C CA . SER A 1 213 ? 14.756 -13.803 -2.760 1.00 63.81 213 SER A CA 1
ATOM 1613 C C . SER A 1 213 ? 13.471 -14.358 -2.154 1.00 63.81 213 SER A C 1
ATOM 1615 O O . SER A 1 213 ? 13.471 -14.940 -1.073 1.00 63.81 213 SER A O 1
ATOM 1617 N N . THR A 1 214 ? 12.371 -14.232 -2.885 1.00 58.59 214 THR A N 1
ATOM 1618 C CA . THR A 1 214 ? 11.323 -15.250 -2.872 1.00 58.59 214 THR A CA 1
ATOM 1619 C C . THR A 1 214 ? 11.684 -16.305 -3.909 1.00 58.59 214 THR A C 1
ATOM 1621 O O . THR A 1 214 ? 11.049 -16.425 -4.950 1.00 58.59 214 THR A O 1
ATOM 1624 N N . ALA A 1 215 ? 12.708 -17.117 -3.644 1.00 43.09 215 ALA A N 1
ATOM 1625 C CA . ALA A 1 215 ? 12.859 -18.366 -4.387 1.00 43.09 215 ALA A CA 1
ATOM 1626 C C . ALA A 1 215 ? 11.725 -19.325 -3.955 1.00 43.09 215 ALA A C 1
ATOM 1628 O O . ALA A 1 215 ? 11.969 -20.286 -3.234 1.00 43.09 215 ALA A O 1
ATOM 1629 N N . GLY A 1 216 ? 10.468 -19.019 -4.315 1.00 41.31 216 GLY A N 1
ATOM 1630 C CA . GLY A 1 216 ? 9.328 -19.926 -4.157 1.00 41.31 216 GLY A CA 1
ATOM 1631 C C . GLY A 1 216 ? 8.091 -19.477 -3.364 1.00 41.31 216 GLY A C 1
ATOM 1632 O O . GLY A 1 216 ? 7.254 -20.343 -3.129 1.00 41.31 216 GLY A O 1
ATOM 1633 N N . TRP A 1 217 ? 7.879 -18.205 -2.987 1.00 35.53 217 TRP A N 1
ATOM 1634 C CA . TRP A 1 217 ? 6.551 -17.787 -2.470 1.00 35.53 217 TRP A CA 1
ATOM 1635 C C . TRP A 1 217 ? 5.598 -17.410 -3.601 1.00 35.53 217 TRP A C 1
ATOM 1637 O O . TRP A 1 217 ? 5.340 -16.243 -3.878 1.00 35.53 217 TRP A O 1
ATOM 1647 N N . LYS A 1 218 ? 5.063 -18.455 -4.235 1.00 42.44 218 LYS A N 1
ATOM 1648 C CA . LYS A 1 218 ? 3.670 -18.457 -4.673 1.00 42.44 218 LYS A CA 1
ATOM 1649 C C . LYS A 1 218 ? 2.803 -18.530 -3.418 1.00 42.44 218 LYS A C 1
ATOM 1651 O O . LYS A 1 218 ? 3.091 -19.347 -2.542 1.00 42.44 218 LYS A O 1
ATOM 1656 N N . GLU A 1 219 ? 1.723 -17.758 -3.344 1.00 38.34 219 GLU A N 1
ATOM 1657 C CA . GLU A 1 219 ? 0.602 -18.187 -2.508 1.00 38.34 219 GLU A CA 1
ATOM 1658 C C . GLU A 1 219 ? 0.259 -19.635 -2.867 1.00 38.34 219 GLU A C 1
ATOM 1660 O O . GLU A 1 219 ? 0.298 -20.030 -4.039 1.00 38.34 219 GLU A O 1
ATOM 1665 N N . SER A 1 220 ? 0.001 -20.453 -1.850 1.00 45.62 220 SER A N 1
ATOM 1666 C CA . SER A 1 220 ? -0.280 -21.873 -2.035 1.00 45.62 220 SER A CA 1
ATOM 1667 C C . SER A 1 220 ? -1.532 -22.044 -2.900 1.00 45.62 220 SER A C 1
ATOM 1669 O O . SER A 1 220 ? -2.649 -21.971 -2.403 1.00 45.62 220 SER A O 1
ATOM 1671 N N . GLY A 1 221 ? -1.321 -22.275 -4.201 1.00 46.28 221 GLY A N 1
ATOM 1672 C CA . GLY A 1 221 ? -2.328 -22.755 -5.146 1.00 46.28 221 GLY A CA 1
ATOM 1673 C C . GLY A 1 221 ? -2.268 -22.205 -6.577 1.00 46.28 221 GLY A C 1
ATOM 1674 O O . GLY A 1 221 ? -2.886 -22.819 -7.441 1.00 46.28 221 GLY A O 1
ATOM 1675 N N . SER A 1 222 ? -1.552 -21.110 -6.880 1.00 50.25 222 SER A N 1
ATOM 1676 C CA . SER A 1 222 ? -1.681 -20.465 -8.206 1.00 50.25 222 SER A CA 1
ATOM 1677 C C . SER A 1 222 ? -0.623 -20.893 -9.196 1.00 50.25 222 SER A C 1
ATOM 1679 O O . SER A 1 222 ? 0.576 -20.648 -9.046 1.00 50.25 222 SER A O 1
ATOM 1681 N N . THR A 1 223 ? -1.045 -21.510 -10.286 1.00 65.56 223 THR A N 1
ATOM 1682 C CA . THR A 1 223 ? -0.296 -21.453 -11.537 1.00 65.56 223 THR A CA 1
ATOM 1683 C C . THR A 1 223 ? -0.895 -20.331 -12.361 1.00 65.56 223 THR A C 1
ATOM 1685 O O . THR A 1 223 ? -1.664 -20.599 -13.278 1.00 65.56 223 THR A O 1
ATOM 1688 N N . CYS A 1 224 ? -0.572 -19.078 -12.020 1.00 74.38 224 CYS A N 1
ATOM 1689 C CA . CYS A 1 224 ? -0.800 -17.995 -12.966 1.00 74.38 224 CYS A CA 1
ATOM 1690 C C . CYS A 1 224 ? -0.137 -18.378 -14.297 1.00 74.38 224 CYS A C 1
ATOM 1692 O O . CYS A 1 224 ? 1.034 -18.769 -14.327 1.00 74.38 224 CYS A O 1
ATOM 1694 N N . GLN A 1 225 ? -0.918 -18.310 -15.369 1.00 86.50 225 GLN A N 1
ATOM 1695 C CA . GLN A 1 225 ? -0.455 -18.449 -16.741 1.00 86.50 225 GLN A CA 1
ATOM 1696 C C . GLN A 1 225 ? -0.782 -17.161 -17.481 1.00 86.50 225 GLN A C 1
ATOM 1698 O O . GLN A 1 225 ? -1.892 -16.633 -17.334 1.00 86.50 225 GLN A O 1
ATOM 1703 N N . ASP A 1 226 ? 0.175 -16.677 -18.267 1.00 86.62 226 ASP A N 1
ATOM 1704 C CA . ASP A 1 226 ? -0.052 -15.552 -19.163 1.00 86.62 226 ASP A CA 1
ATOM 1705 C C . ASP A 1 226 ? -1.227 -15.873 -20.096 1.00 86.62 226 ASP A C 1
ATOM 1707 O O . ASP A 1 226 ? -1.428 -17.022 -20.508 1.00 86.62 226 ASP A O 1
ATOM 1711 N N . THR A 1 227 ? -2.035 -14.864 -20.413 1.00 88.38 227 THR A N 1
ATOM 1712 C CA . THR A 1 227 ? -3.127 -15.013 -21.373 1.00 88.38 227 THR A CA 1
ATOM 1713 C C . THR A 1 227 ? -2.536 -15.423 -22.720 1.00 88.38 227 THR A C 1
ATOM 1715 O O . THR A 1 227 ? -1.757 -14.689 -23.329 1.00 88.38 227 THR A O 1
ATOM 1718 N N . SER A 1 228 ? -2.893 -16.619 -23.191 1.00 91.31 228 SER A N 1
ATOM 1719 C CA . SER A 1 228 ? -2.340 -17.167 -24.430 1.00 91.31 228 SER A CA 1
ATOM 1720 C C . SER A 1 228 ? -2.621 -16.246 -25.619 1.00 91.31 228 SER A C 1
ATOM 1722 O O . SER A 1 228 ? -3.764 -15.858 -25.856 1.00 91.31 228 SER A O 1
ATOM 1724 N N . GLY A 1 229 ? -1.568 -15.900 -26.364 1.00 88.38 229 GLY A N 1
ATOM 1725 C CA . GLY A 1 229 ? -1.661 -15.044 -27.548 1.00 88.38 229 GLY A CA 1
ATOM 1726 C C . GLY A 1 229 ? -1.924 -13.566 -27.253 1.00 88.38 229 GLY A C 1
ATOM 1727 O O . GLY A 1 229 ? -2.168 -12.807 -28.190 1.00 88.38 229 GLY A O 1
ATOM 1728 N N . TRP A 1 230 ? -1.882 -13.144 -25.987 1.00 93.06 230 TRP A N 1
ATOM 1729 C CA . TRP A 1 230 ? -2.019 -11.736 -25.652 1.00 93.06 230 TRP A CA 1
ATOM 1730 C C . TRP A 1 230 ? -0.839 -10.919 -26.182 1.00 93.06 230 TRP A C 1
ATOM 1732 O O . TRP A 1 230 ? 0.324 -11.298 -26.031 1.00 93.06 230 TRP A O 1
ATOM 1742 N N . LEU A 1 231 ? -1.172 -9.780 -26.781 1.00 93.81 231 LEU A N 1
ATOM 1743 C CA . LEU A 1 231 ? -0.250 -8.746 -27.221 1.00 93.81 231 LEU A CA 1
ATOM 1744 C C . LEU A 1 231 ? -0.872 -7.386 -26.896 1.00 93.81 231 LEU A C 1
ATOM 1746 O O . LEU A 1 231 ? -2.098 -7.215 -26.951 1.00 93.81 231 LEU A O 1
ATOM 1750 N N . ASP A 1 232 ? -0.029 -6.410 -26.593 1.00 90.81 232 ASP A N 1
ATOM 1751 C CA . ASP A 1 232 ? -0.439 -5.011 -26.555 1.00 90.81 232 ASP A CA 1
ATOM 1752 C C . ASP A 1 232 ? -0.669 -4.451 -27.985 1.00 90.81 232 ASP A C 1
ATOM 1754 O O . ASP A 1 232 ? -0.381 -5.127 -28.982 1.00 90.81 232 ASP A O 1
ATOM 1758 N N . PRO A 1 233 ? -1.160 -3.204 -28.139 1.00 93.25 233 PRO A N 1
ATOM 1759 C CA . PRO A 1 233 ? -1.360 -2.593 -29.459 1.00 93.25 233 PRO A CA 1
ATOM 1760 C C . PRO A 1 233 ? -0.089 -2.399 -30.302 1.00 93.25 233 PRO A C 1
ATOM 1762 O O . PRO A 1 233 ? -0.193 -2.076 -31.484 1.00 93.25 233 PRO A O 1
ATOM 1765 N N . HIS A 1 234 ? 1.096 -2.593 -29.721 1.00 91.12 234 HIS A N 1
ATOM 1766 C CA . HIS A 1 234 ? 2.393 -2.513 -30.394 1.00 91.12 234 HIS A CA 1
ATOM 1767 C C . HIS A 1 234 ? 2.950 -3.902 -30.756 1.00 91.12 234 HIS A C 1
ATOM 1769 O O . HIS A 1 234 ? 4.035 -4.002 -31.333 1.00 91.12 234 HIS A O 1
ATOM 1775 N N . GLY A 1 235 ? 2.215 -4.980 -30.461 1.00 93.56 235 GLY A N 1
ATOM 1776 C CA . GLY A 1 235 ? 2.636 -6.351 -30.737 1.00 93.56 235 GLY A CA 1
ATOM 1777 C C . GLY A 1 235 ? 3.633 -6.900 -29.715 1.00 93.56 235 GLY A C 1
ATOM 1778 O O . GLY A 1 235 ? 4.435 -7.772 -30.048 1.00 93.56 235 GLY A O 1
ATOM 1779 N N . HIS A 1 236 ? 3.638 -6.383 -28.488 1.00 93.06 236 HIS A N 1
ATOM 1780 C CA . HIS A 1 236 ? 4.516 -6.828 -27.411 1.00 93.06 236 HIS A CA 1
ATOM 1781 C C . HIS A 1 236 ? 3.767 -7.754 -26.448 1.00 93.06 236 HIS A C 1
ATOM 1783 O O . HIS A 1 236 ? 2.685 -7.420 -25.970 1.00 93.06 236 HIS A O 1
ATOM 1789 N N . GLY A 1 237 ? 4.349 -8.925 -26.177 1.00 91.75 237 GLY A N 1
ATOM 1790 C CA . GLY A 1 237 ? 3.820 -9.908 -25.227 1.00 91.75 237 GLY A CA 1
ATOM 1791 C C . GLY A 1 237 ? 4.492 -9.834 -23.854 1.00 91.75 237 GLY A C 1
ATOM 1792 O O . GLY A 1 237 ? 5.404 -9.036 -23.634 1.00 91.75 237 GLY A O 1
ATOM 1793 N N . CYS A 1 238 ? 4.075 -10.711 -22.940 1.00 86.94 238 CYS A N 1
ATOM 1794 C CA . CYS A 1 238 ? 4.518 -10.711 -21.542 1.00 86.94 238 CYS A CA 1
ATOM 1795 C C . CYS A 1 238 ? 6.042 -10.826 -21.362 1.00 86.94 238 CYS A C 1
ATOM 1797 O O . CYS A 1 238 ? 6.605 -10.144 -20.504 1.00 86.94 238 CYS A O 1
ATOM 1799 N N . ASP A 1 239 ? 6.726 -11.583 -22.227 1.00 86.44 239 ASP A N 1
ATOM 1800 C CA . ASP A 1 239 ? 8.191 -11.704 -22.215 1.00 86.44 239 ASP A CA 1
ATOM 1801 C C . ASP A 1 239 ? 8.896 -10.356 -22.409 1.00 86.44 239 ASP A C 1
ATOM 1803 O O . ASP A 1 239 ? 9.911 -10.081 -21.770 1.00 86.44 239 ASP A O 1
ATOM 1807 N N . LYS A 1 240 ? 8.339 -9.487 -23.262 1.00 85.50 240 LYS A N 1
ATOM 1808 C CA . LYS A 1 240 ? 8.911 -8.168 -23.547 1.00 85.50 240 LYS A CA 1
ATOM 1809 C C . LYS A 1 240 ? 8.712 -7.199 -22.386 1.00 85.50 240 LYS A C 1
ATOM 1811 O O . LYS A 1 240 ? 9.598 -6.414 -22.071 1.00 85.50 240 LYS A O 1
ATOM 1816 N N . TYR A 1 241 ? 7.573 -7.292 -21.706 1.00 81.75 241 TYR A N 1
ATOM 1817 C CA . TYR A 1 241 ? 7.306 -6.488 -20.513 1.00 81.75 241 TYR A CA 1
ATOM 1818 C C . TYR A 1 241 ? 8.231 -6.871 -19.348 1.00 81.75 241 TYR A C 1
ATOM 1820 O O . TYR A 1 241 ? 8.612 -5.999 -18.568 1.00 81.75 241 TYR A O 1
ATOM 1828 N N . LEU A 1 242 ? 8.645 -8.139 -19.263 1.00 78.81 242 LEU A N 1
ATOM 1829 C CA . LEU A 1 242 ? 9.703 -8.572 -18.351 1.00 78.81 242 LEU A CA 1
ATOM 1830 C C . LEU A 1 242 ? 11.087 -8.077 -18.804 1.00 78.81 242 LEU A C 1
ATOM 1832 O O . LEU A 1 242 ? 11.813 -7.498 -18.000 1.00 78.81 242 LEU A O 1
ATOM 1836 N N . SER A 1 243 ? 11.465 -8.296 -20.070 1.00 67.19 243 SER A N 1
ATOM 1837 C CA . SER A 1 243 ? 12.816 -7.975 -20.559 1.00 67.19 243 SER A CA 1
ATOM 1838 C C . SER A 1 243 ? 13.133 -6.485 -20.532 1.00 67.19 243 SER A C 1
ATOM 1840 O O . SER A 1 243 ? 14.275 -6.106 -20.286 1.00 67.19 243 SER A O 1
ATOM 1842 N N . ASP A 1 244 ? 12.126 -5.649 -20.773 1.00 78.19 244 ASP A N 1
ATOM 1843 C CA . ASP A 1 244 ? 12.277 -4.198 -20.847 1.00 78.19 244 ASP A CA 1
ATOM 1844 C C . ASP A 1 244 ? 12.096 -3.528 -19.472 1.00 78.19 244 ASP A C 1
ATOM 1846 O O . ASP A 1 244 ? 12.179 -2.306 -19.362 1.00 78.19 244 ASP A O 1
ATOM 1850 N N . GLY A 1 245 ? 11.849 -4.312 -18.413 1.00 69.88 245 GLY A N 1
ATOM 1851 C CA . GLY A 1 245 ? 11.663 -3.793 -17.058 1.00 69.88 245 GLY A CA 1
ATOM 1852 C C . GLY A 1 245 ? 10.358 -3.016 -16.878 1.00 69.88 245 GLY A C 1
ATOM 1853 O O . GLY A 1 245 ? 10.259 -2.150 -16.015 1.00 69.88 245 GLY A O 1
ATOM 1854 N N . HIS A 1 246 ? 9.335 -3.302 -17.683 1.00 77.69 246 HIS A N 1
ATOM 1855 C CA . HIS A 1 246 ? 7.998 -2.745 -17.475 1.00 77.69 246 HIS A CA 1
ATOM 1856 C C . HIS A 1 246 ? 7.252 -3.462 -16.349 1.00 77.69 246 HIS A C 1
ATOM 1858 O O . HIS A 1 246 ? 6.389 -2.861 -15.704 1.00 77.69 246 HIS A O 1
ATOM 1864 N N . CYS A 1 247 ? 7.602 -4.725 -16.097 1.00 74.19 247 CYS A N 1
ATOM 1865 C CA . CYS A 1 247 ? 7.024 -5.548 -15.051 1.00 74.19 247 CYS A CA 1
ATOM 1866 C C . CYS A 1 247 ? 8.083 -6.396 -14.350 1.00 74.19 247 CYS A C 1
ATOM 1868 O O . CYS A 1 247 ? 8.952 -6.981 -14.997 1.00 74.19 247 CYS A O 1
ATOM 1870 N N . ALA A 1 248 ? 7.972 -6.519 -13.031 1.00 63.66 248 ALA A N 1
ATOM 1871 C CA . ALA A 1 248 ? 8.820 -7.398 -12.239 1.00 63.66 248 ALA A CA 1
ATOM 1872 C C . ALA A 1 248 ? 8.103 -7.835 -10.962 1.00 63.66 248 ALA A C 1
ATOM 1874 O O . ALA A 1 248 ? 7.303 -7.097 -10.391 1.00 63.66 248 ALA A O 1
ATOM 1875 N N . GLY A 1 249 ? 8.402 -9.052 -10.503 1.00 53.84 249 GLY A N 1
ATOM 1876 C CA . GLY A 1 249 ? 7.934 -9.541 -9.203 1.00 53.84 249 GLY A CA 1
ATOM 1877 C C . GLY A 1 249 ? 6.415 -9.689 -9.057 1.00 53.84 249 GLY A C 1
ATOM 1878 O O . GLY A 1 249 ? 5.956 -9.845 -7.928 1.00 53.84 249 GLY A O 1
ATOM 1879 N N . GLY A 1 250 ? 5.656 -9.664 -10.160 1.00 65.75 250 GLY A N 1
ATOM 1880 C CA . GLY A 1 250 ? 4.192 -9.698 -10.138 1.00 65.75 250 GLY A CA 1
ATOM 1881 C C . GLY A 1 250 ? 3.543 -8.315 -10.098 1.00 65.75 250 GLY A C 1
ATOM 1882 O O . GLY A 1 250 ? 2.435 -8.196 -9.591 1.00 65.75 250 GLY A O 1
ATOM 1883 N N . TYR A 1 251 ? 4.210 -7.275 -10.602 1.00 59.97 251 TYR A N 1
ATOM 1884 C CA . TYR A 1 251 ? 3.688 -5.909 -10.619 1.00 59.97 251 TYR A CA 1
ATOM 1885 C C . TYR A 1 251 ? 4.127 -5.163 -11.878 1.00 59.97 251 TYR A C 1
ATOM 1887 O O . TYR A 1 251 ? 5.168 -5.459 -12.469 1.00 59.97 251 TYR A O 1
ATOM 1895 N N . VAL A 1 252 ? 3.346 -4.154 -12.255 1.00 72.00 252 VAL A N 1
ATOM 1896 C CA . VAL A 1 252 ? 3.731 -3.122 -13.223 1.00 72.00 252 VAL A CA 1
ATOM 1897 C C . VAL A 1 252 ? 4.616 -2.083 -12.536 1.00 72.00 252 VAL A C 1
ATOM 1899 O O . VAL A 1 252 ? 4.281 -1.567 -11.473 1.00 72.00 252 VAL A O 1
ATOM 1902 N N . LEU A 1 253 ? 5.763 -1.765 -13.130 1.00 60.19 253 LEU A N 1
ATOM 1903 C CA . LEU A 1 253 ? 6.741 -0.853 -12.526 1.00 60.19 253 LEU A CA 1
ATOM 1904 C C . LEU A 1 253 ? 6.435 0.626 -12.807 1.00 60.19 253 LEU A C 1
ATOM 1906 O O . LEU A 1 253 ? 6.912 1.508 -12.088 1.00 60.19 253 LEU A O 1
ATOM 1910 N N . HIS A 1 254 ? 5.578 0.893 -13.797 1.00 64.94 254 HIS A N 1
ATOM 1911 C CA . HIS A 1 254 ? 5.129 2.234 -14.156 1.00 64.94 254 HIS A CA 1
ATOM 1912 C C . HIS A 1 254 ? 3.608 2.304 -14.326 1.00 64.94 254 HIS A C 1
ATOM 1914 O O . HIS A 1 254 ? 3.007 1.474 -14.998 1.00 64.94 254 HIS A O 1
ATOM 1920 N N . GLU A 1 255 ? 2.983 3.354 -13.794 1.00 57.12 255 GLU A N 1
ATOM 1921 C CA . GLU A 1 255 ? 1.524 3.548 -13.805 1.00 57.12 255 GLU A CA 1
ATOM 1922 C C . GLU A 1 255 ? 0.910 3.517 -15.221 1.00 57.12 255 GLU A C 1
ATOM 1924 O O . GLU A 1 255 ? -0.182 2.993 -15.435 1.00 57.12 255 GLU A O 1
ATOM 1929 N N . TYR A 1 256 ? 1.616 4.038 -16.231 1.00 69.12 256 TYR A N 1
ATOM 1930 C CA . TYR A 1 256 ? 1.116 4.044 -17.611 1.00 69.12 256 TYR A CA 1
ATOM 1931 C C . TYR A 1 256 ? 1.073 2.649 -18.255 1.00 69.12 256 TYR A C 1
ATOM 1933 O O . TYR A 1 256 ? 0.331 2.465 -19.219 1.00 69.12 256 TYR A O 1
ATOM 1941 N N . ILE A 1 257 ? 1.816 1.679 -17.709 1.00 68.50 257 ILE A N 1
ATOM 1942 C CA . ILE A 1 257 ? 1.857 0.281 -18.160 1.00 68.50 257 ILE A CA 1
ATOM 1943 C C . ILE A 1 257 ? 0.553 -0.437 -17.807 1.00 68.50 257 ILE A C 1
ATOM 1945 O O . ILE A 1 257 ? 0.118 -1.310 -18.543 1.00 68.50 257 ILE A O 1
ATOM 1949 N N . ALA A 1 258 ? -0.131 -0.033 -16.735 1.00 61.12 258 ALA A N 1
ATOM 1950 C CA . ALA A 1 258 ? -1.362 -0.674 -16.275 1.00 61.12 258 ALA A CA 1
ATOM 1951 C C . ALA A 1 258 ? -2.622 -0.281 -17.067 1.00 61.12 258 ALA A C 1
ATOM 1953 O O . ALA A 1 258 ? -3.699 -0.772 -16.754 1.00 61.12 258 ALA A O 1
ATOM 1954 N N . LYS A 1 259 ? -2.527 0.631 -18.041 1.00 69.50 259 LYS A N 1
ATOM 1955 C CA . LYS A 1 259 ? -3.700 1.288 -18.641 1.00 69.50 259 LYS A CA 1
ATOM 1956 C C . LYS A 1 259 ? -4.316 0.464 -19.777 1.00 69.50 259 LYS A C 1
ATOM 1958 O O . LYS A 1 259 ? -3.602 -0.200 -20.529 1.00 69.50 259 LYS A O 1
ATOM 1963 N N . ASP A 1 260 ? -5.620 0.649 -20.005 1.00 69.19 260 ASP A N 1
ATOM 1964 C CA . ASP A 1 260 ? -6.384 0.006 -21.095 1.00 69.19 260 ASP A CA 1
ATOM 1965 C C . ASP A 1 260 ? -5.751 0.203 -22.481 1.00 69.19 260 ASP A C 1
ATOM 1967 O O . ASP A 1 260 ? -5.851 -0.648 -23.363 1.00 69.19 260 ASP A O 1
ATOM 1971 N N . ARG A 1 261 ? -5.040 1.322 -22.669 1.00 77.38 261 ARG A N 1
ATOM 1972 C CA . ARG A 1 261 ? -4.323 1.649 -23.912 1.00 77.38 261 ARG A CA 1
ATOM 1973 C C . ARG A 1 261 ? -3.195 0.675 -24.253 1.00 77.38 261 ARG A C 1
ATOM 1975 O O . ARG A 1 261 ? -2.748 0.682 -25.391 1.00 77.38 261 ARG A O 1
ATOM 1982 N N . LEU A 1 262 ? -2.731 -0.125 -23.298 1.00 79.69 262 LEU A N 1
ATOM 1983 C CA . LEU A 1 262 ? -1.750 -1.192 -23.503 1.00 79.69 262 LEU A CA 1
ATOM 1984 C C . LEU A 1 262 ? -2.382 -2.578 -23.359 1.00 79.69 262 LEU A C 1
ATOM 1986 O O . LEU A 1 262 ? -1.683 -3.555 -23.128 1.00 79.69 262 LEU A O 1
ATOM 1990 N N . ASN A 1 263 ? -3.705 -2.670 -23.515 1.00 82.88 263 ASN A N 1
ATOM 1991 C CA . ASN A 1 263 ? -4.455 -3.920 -23.438 1.00 82.88 263 ASN A CA 1
ATOM 1992 C C . ASN A 1 263 ? -4.304 -4.640 -22.081 1.00 82.88 263 ASN A C 1
ATOM 1994 O O . ASN A 1 263 ? -4.310 -5.865 -22.012 1.00 82.88 263 ASN A O 1
ATOM 1998 N N . ASN A 1 264 ? -4.165 -3.870 -20.998 1.00 77.69 264 ASN A N 1
ATOM 1999 C CA . ASN A 1 264 ? -4.129 -4.344 -19.612 1.00 77.69 264 ASN A CA 1
ATOM 2000 C C . ASN A 1 264 ? -3.091 -5.452 -19.333 1.00 77.69 264 ASN A C 1
ATOM 2002 O O . ASN A 1 264 ? -3.458 -6.586 -19.016 1.00 77.69 264 ASN A O 1
ATOM 2006 N N . PRO A 1 265 ? -1.784 -5.134 -19.368 1.00 80.25 265 PRO A N 1
ATOM 2007 C CA . PRO A 1 265 ? -0.710 -6.087 -19.074 1.00 80.25 265 PRO A CA 1
ATOM 2008 C C . PRO A 1 265 ? -0.834 -6.709 -17.678 1.00 80.25 265 PRO A C 1
ATOM 2010 O O . PRO A 1 265 ? -0.600 -7.900 -17.509 1.00 80.25 265 PRO A O 1
ATOM 2013 N N . HIS A 1 266 ? -1.291 -5.939 -16.685 1.00 74.25 266 HIS A N 1
ATOM 2014 C CA . HIS A 1 266 ? -1.529 -6.419 -15.319 1.00 74.25 266 HIS A CA 1
ATOM 2015 C C . HIS A 1 266 ? -2.653 -7.468 -15.213 1.00 74.25 266 HIS A C 1
ATOM 2017 O O . HIS A 1 266 ? -2.724 -8.173 -14.219 1.00 74.25 266 HIS A O 1
ATOM 2023 N N . GLN A 1 267 ? -3.516 -7.607 -16.225 1.00 81.31 267 GLN A N 1
ATOM 2024 C CA . GLN A 1 267 ? -4.575 -8.630 -16.278 1.00 81.31 267 GLN A CA 1
ATOM 2025 C C . GLN A 1 267 ? -4.205 -9.809 -17.181 1.00 81.31 267 GLN A C 1
ATOM 2027 O O . GLN A 1 267 ? -4.888 -10.830 -17.186 1.00 81.31 267 GLN A O 1
ATOM 2032 N N . ASN A 1 268 ? -3.130 -9.674 -17.960 1.00 82.31 268 ASN A N 1
ATOM 2033 C CA . ASN A 1 268 ? -2.762 -10.629 -19.000 1.00 82.31 268 ASN A CA 1
ATOM 2034 C C . ASN A 1 268 ? -1.400 -11.286 -18.781 1.00 82.31 268 ASN A C 1
ATOM 2036 O O . ASN A 1 268 ? -1.195 -12.401 -19.253 1.00 82.31 268 ASN A O 1
ATOM 2040 N N . CYS A 1 269 ? -0.521 -10.659 -18.005 1.00 84.00 269 CYS A N 1
ATOM 2041 C CA . CYS A 1 269 ? 0.824 -11.137 -17.739 1.00 84.00 269 CYS A CA 1
ATOM 2042 C C . CYS A 1 269 ? 1.040 -11.372 -16.245 1.00 84.00 269 CYS A C 1
ATOM 2044 O O . CYS A 1 269 ? 0.905 -10.463 -15.423 1.00 84.00 269 CYS A O 1
ATOM 2046 N N . CYS A 1 270 ? 1.449 -12.583 -15.885 1.00 82.00 270 CYS A N 1
ATOM 2047 C CA . CYS A 1 270 ? 1.748 -12.979 -14.512 1.00 82.00 270 CYS A CA 1
ATOM 2048 C C . CYS A 1 270 ? 2.870 -12.142 -13.911 1.00 82.00 270 CYS A C 1
ATOM 2050 O O . CYS A 1 270 ? 2.790 -11.729 -12.758 1.00 82.00 270 CYS A O 1
ATOM 2052 N N . VAL A 1 271 ? 3.888 -11.823 -14.714 1.00 76.31 271 VAL A N 1
ATOM 2053 C CA . VAL A 1 271 ? 4.991 -10.948 -14.298 1.00 76.31 271 VAL A CA 1
ATOM 2054 C C . VAL A 1 271 ? 4.523 -9.530 -13.941 1.00 76.31 271 VAL A C 1
ATOM 2056 O O . VAL A 1 271 ? 5.156 -8.874 -13.117 1.00 76.31 271 VAL A O 1
ATOM 2059 N N . CYS A 1 272 ? 3.402 -9.087 -14.517 1.00 69.69 272 CYS A N 1
ATOM 2060 C CA . CYS A 1 272 ? 2.801 -7.768 -14.317 1.00 69.69 272 CYS A CA 1
ATOM 2061 C C . CYS A 1 272 ? 1.693 -7.750 -13.255 1.00 69.69 272 CYS A C 1
ATOM 2063 O O . CYS A 1 272 ? 1.091 -6.699 -13.043 1.00 69.69 272 CYS A O 1
ATOM 2065 N N . GLY A 1 273 ? 1.409 -8.884 -12.608 1.00 71.44 273 GLY A N 1
ATOM 2066 C CA . GLY A 1 273 ? 0.419 -8.963 -11.533 1.00 71.44 273 GLY A CA 1
ATOM 2067 C C . GLY A 1 273 ? -0.921 -9.571 -11.912 1.00 71.44 273 GLY A C 1
ATOM 2068 O O . GLY A 1 273 ? -1.867 -9.429 -11.140 1.00 71.44 273 GLY A O 1
ATOM 2069 N N . LYS A 1 274 ? -1.006 -10.292 -13.042 1.00 79.12 274 LYS A N 1
ATOM 2070 C CA . LYS A 1 274 ? -2.195 -11.091 -13.358 1.00 79.12 274 LYS A CA 1
ATOM 2071 C C . LYS A 1 274 ? -2.499 -12.024 -12.195 1.00 79.12 274 LYS A C 1
ATOM 2073 O O . LYS A 1 274 ? -1.717 -12.919 -11.872 1.00 79.12 274 LYS A O 1
ATOM 2078 N N . GLN A 1 275 ? -3.655 -11.805 -11.589 1.00 61.66 275 GLN A N 1
ATOM 2079 C CA . GLN A 1 275 ? -4.246 -12.734 -10.646 1.00 61.66 275 GLN A CA 1
ATOM 2080 C C . GLN A 1 275 ? -5.122 -13.728 -11.427 1.00 61.66 275 GLN A C 1
ATOM 2082 O O . GLN A 1 275 ? -5.645 -13.398 -12.489 1.00 61.66 275 GLN A O 1
ATOM 2087 N N . TRP A 1 276 ? -5.149 -14.960 -10.923 1.00 52.81 276 TRP A N 1
ATOM 2088 C CA . TRP A 1 276 ? -5.915 -16.144 -11.332 1.00 52.81 276 TRP A CA 1
ATOM 2089 C C . TRP A 1 276 ? -7.158 -15.873 -12.188 1.00 52.81 276 TRP A C 1
ATOM 2091 O O . TRP A 1 276 ? -8.111 -15.249 -11.671 1.00 52.81 276 TRP A O 1
#

Organism: Chrysotila carterae (NCBI:txid13221)

Radius of gyration: 25.89 Å; chains: 1; bounding box: 67×42×88 Å

pLDDT: mean 71.2, std 21.55, range [26.5, 98.69]

Secondary structure (DSSP, 8-state):
-----------PPPPP------------------------------HHHHHHHHSS--S---EEEEESSSS-SSEEEEESEEE-HHHHHHTTPPTT---EEEEESTTEEEEEEEEGGGEEEEEEEESEEE-HHHHHHTTPPTT---EEEEEETTS-SSTT-BPPTT---TTS--HHHHHHTTSB-SSSBSSGGGGSGGGT-HHHH-GGGT-SB-SS---TT----PPTT---TTS--HHHHHHTTSEETTEESSGGGGSGGGT-HHHH-GGGT---

Foldseek 3Di:
DDDDDDDDDDDDDDDDDDDDDDDDDDDDDDDDDPPPPPPPPPPPPPVVVVVVVVVPDPDFQKKKKFALAFVDHWIFIDTAFWAFQVNCVVSPDDALRTQWMAMDHPQKKKKWAQHGVSDDWIFIDTHGTQTRVSCVVRRDDHSRTRIMHMDHNQLDVPPPFDFAPPDFFPVRDGQVVCVVVVCFARLAGNDLVCCDCNRPRCNQGHSSHVHGDPPDPDPPPDPDDAAPPDFFPVRDGQVVCVVVVCFANQAGSDPVCCDVNRVGCSCGHRRHNNDD

Sequence (276 aa):
RDATARSDCKCFPRRMHGSVGRASKLPASVSAIRMSRTHRQVRSMPLLLCMLFCLANPLHACSATLYGDDMKGWSATFYDGDYDYAAFTAAGARDNEASSIRVDGYECIAVLFGDAGFGGWHATFKEGIYHFDAFLKSGAHNDAASAIRVGKGIGNSRPQCKDTPGWLDQYSHGCMAYEKDGHCAGGNVLHDWIKSSTFHDPHLHCCICGGGSTAGWKESGSTCQDTSGWLDPHGHGCDKYLSDGHCAGGYVLHEYIAKDRLNNPHQNCCVCGKQW